Protein AF-A0A1V8U4R3-F1 (afdb_monomer)

pLDDT: mean 75.03, std 18.12, range [27.8, 97.12]

Radius of gyration: 20.86 Å; Cα contacts (8 Å, |Δi|>4): 334; chains: 1; bounding box: 54×45×62 Å

Secondary structure (DSSP, 8-state):
-HHHHHHHHHHHHHHHHHHHH-TT--HHHHHHHHHHHHHHHTBTTT--STTHHHHHHHHHHHHHHHHHTTT----SHHHHHHHHHHHHHHHHHT---SS-GGGT--TT--SSSHHHHHHHHTTHHHHHHHHHHHHH-TT--HHHHHHHHHHHHHHHHHHHT-----------------TTSGGG----GGG---SS-HHHHHHHHHHHHHHHHHHHHHHHHHHHHHHTS---THHHHHHHHHHHHHHHHHHHHHHHHHH-SSHHHHHHHHHHHHHHHHHHHHHHT-HHHHHHHHHHHHHHHHHTTTB-TTHHHHTTTHHHHTTS---

Solvent-accessible surface area (backbone atoms only — not comparable to full-atom values): 18350 Å² total; per-residue (Å²): 109,58,71,57,42,45,51,50,28,53,50,19,50,52,50,40,51,57,44,72,70,38,93,82,56,54,75,75,76,41,46,62,28,52,50,47,36,61,60,25,43,30,27,34,77,59,40,75,55,92,56,49,64,63,52,46,55,52,48,52,50,49,54,52,54,56,38,46,77,70,74,43,80,77,67,67,67,63,43,51,50,55,48,44,35,43,48,37,48,14,52,75,68,34,33,62,60,89,69,59,67,79,80,64,61,59,97,77,66,55,89,50,32,65,68,33,53,52,52,60,52,63,57,45,16,42,53,49,33,53,46,52,48,50,69,69,42,95,78,56,54,69,69,58,54,53,53,51,49,49,57,52,52,53,50,48,53,56,55,70,70,49,51,75,67,89,78,77,86,70,85,68,72,77,75,78,76,64,95,81,64,74,90,78,63,82,71,78,67,73,49,37,68,62,76,54,68,64,72,57,57,48,46,50,51,45,48,36,50,49,27,47,52,51,27,58,50,44,50,50,50,52,50,54,51,64,71,68,77,60,96,50,75,70,54,60,60,50,50,52,54,31,52,50,26,47,49,55,28,51,56,39,38,61,52,44,44,73,45,31,60,22,75,57,33,24,49,24,66,31,36,46,48,54,52,55,49,46,53,48,22,66,70,76,64,36,63,67,62,35,50,52,49,53,53,53,51,47,55,52,43,66,77,37,69,64,41,28,71,73,47,28,41,48,43,21,55,49,68,58,55,75,66,68,69,71,131

Sequence (327 aa):
MGLEGRRKHLLALSQLRSEIERPSARIADLVAPINDLLLCEAFRIVAEGGNAWTTHVQALHTVVTKFEQRGQHLEGFLFRQVRHSSLMQALVFRHPIALRPSYWCKRTAPSHGPEALVQLAVWLPALLQEADLACSSDTTTQTSAARITLRLTDLETALLAWHPTETTVETTHVVETSHADQDLRPNLDVFGRPVGNAPSFVARLSSSFHQCLLLELRSSLLDLKATQHKPTEPTRCLTALVDESAALARDGIDEMIGMSGSPISRGISVRLQIHMLKRWYSRSRDEAGLRWLVQTEKRLQDELSYINWDALLAISCHALLWLVTKP

Structure (mmCIF, N/CA/C/O backbone):
data_AF-A0A1V8U4R3-F1
#
_entry.id   AF-A0A1V8U4R3-F1
#
loop_
_atom_site.group_PDB
_atom_site.id
_atom_site.type_symbol
_atom_site.label_atom_id
_atom_site.label_alt_id
_atom_site.label_comp_id
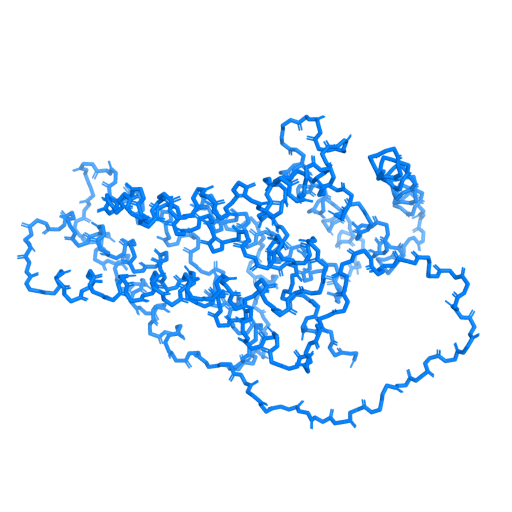_atom_site.label_asym_id
_atom_site.label_entity_id
_atom_site.label_seq_id
_atom_site.pdbx_PDB_ins_code
_atom_site.Cartn_x
_atom_site.Cartn_y
_atom_site.Cartn_z
_atom_site.occupancy
_atom_site.B_iso_or_equiv
_atom_site.auth_seq_id
_atom_site.auth_comp_id
_atom_site.auth_asym_id
_atom_site.auth_atom_id
_atom_site.pdbx_PDB_model_num
ATOM 1 N N . MET A 1 1 ? -3.215 -8.257 -26.113 1.00 54.81 1 MET A N 1
ATOM 2 C CA . MET A 1 1 ? -2.347 -7.733 -25.032 1.00 54.81 1 MET A CA 1
ATOM 3 C C . MET A 1 1 ? -1.550 -8.818 -24.306 1.00 54.81 1 MET A C 1
ATOM 5 O O . MET A 1 1 ? -0.354 -8.627 -24.164 1.00 54.81 1 MET A O 1
ATOM 9 N N . GLY A 1 2 ? -2.127 -9.964 -23.911 1.00 57.62 2 GLY A N 1
ATOM 10 C CA . GLY A 1 2 ? -1.379 -11.006 -23.177 1.00 57.62 2 GLY A CA 1
ATOM 11 C C . GLY A 1 2 ? -0.118 -11.537 -23.886 1.00 57.62 2 GLY A C 1
ATOM 12 O O . GLY A 1 2 ? 0.969 -11.505 -23.320 1.00 57.62 2 GLY A O 1
ATOM 13 N N . LEU A 1 3 ? -0.218 -11.951 -25.154 1.00 67.56 3 LEU A N 1
ATOM 14 C CA . LEU A 1 3 ? 0.950 -12.434 -25.915 1.00 67.56 3 LEU A CA 1
ATOM 15 C C . LEU A 1 3 ? 2.057 -11.376 -26.053 1.00 67.56 3 LEU A C 1
ATOM 17 O O . LEU A 1 3 ? 3.238 -11.710 -26.008 1.00 67.56 3 LEU A O 1
ATOM 21 N N . GLU A 1 4 ? 1.675 -10.102 -26.150 1.00 68.19 4 GLU A N 1
ATOM 22 C CA . GLU A 1 4 ? 2.617 -8.983 -26.200 1.00 68.19 4 GLU A CA 1
ATOM 23 C C . GLU A 1 4 ? 3.311 -8.763 -24.848 1.00 68.19 4 GLU A C 1
ATOM 25 O O . GLU A 1 4 ? 4.521 -8.562 -24.816 1.00 68.19 4 GLU A O 1
ATOM 30 N N . GLY A 1 5 ? 2.583 -8.888 -23.731 1.00 66.50 5 GLY A N 1
ATOM 31 C CA . GLY A 1 5 ? 3.163 -8.857 -22.383 1.00 66.50 5 GLY A CA 1
ATOM 32 C C . GLY A 1 5 ? 4.178 -9.981 -22.164 1.00 66.50 5 GLY A C 1
ATOM 33 O O . GLY A 1 5 ? 5.287 -9.731 -21.705 1.00 66.50 5 GLY A O 1
ATOM 34 N N . ARG A 1 6 ? 3.860 -11.209 -22.597 1.00 68.19 6 ARG A N 1
ATOM 35 C CA . ARG A 1 6 ? 4.799 -12.342 -22.536 1.00 68.19 6 ARG A CA 1
ATOM 36 C C . ARG A 1 6 ? 6.034 -12.124 -23.414 1.00 68.19 6 ARG A C 1
ATOM 38 O O . ARG A 1 6 ? 7.144 -12.443 -22.994 1.00 68.19 6 ARG A O 1
ATOM 45 N N . ARG A 1 7 ? 5.861 -11.576 -24.621 1.00 74.62 7 ARG A N 1
ATOM 46 C CA . ARG A 1 7 ? 6.971 -11.245 -25.527 1.00 74.62 7 ARG A CA 1
ATOM 47 C C . ARG A 1 7 ? 7.904 -10.202 -24.907 1.00 74.62 7 ARG A C 1
ATOM 49 O O . ARG A 1 7 ? 9.113 -10.417 -24.892 1.00 74.62 7 ARG A O 1
ATOM 56 N N . LYS A 1 8 ? 7.344 -9.120 -24.355 1.00 72.81 8 LYS A N 1
ATOM 57 C CA . LYS A 1 8 ? 8.098 -8.071 -23.650 1.00 72.81 8 LYS A CA 1
ATOM 58 C C . LYS A 1 8 ? 8.814 -8.610 -22.414 1.00 72.81 8 LYS A C 1
ATOM 60 O O . LYS A 1 8 ? 9.992 -8.331 -22.241 1.00 72.81 8 LYS A O 1
ATOM 65 N N . HIS A 1 9 ? 8.148 -9.455 -21.629 1.00 75.38 9 HIS A N 1
ATOM 66 C CA . HIS A 1 9 ? 8.748 -10.114 -20.472 1.00 75.38 9 HIS A CA 1
ATOM 67 C C . HIS A 1 9 ? 9.985 -10.932 -20.859 1.00 75.38 9 HIS A C 1
ATOM 69 O O . HIS A 1 9 ? 11.050 -10.745 -20.281 1.00 75.38 9 HIS A O 1
ATOM 75 N N . LEU A 1 10 ? 9.877 -11.800 -21.872 1.00 75.19 10 LEU A N 1
ATOM 76 C CA . LEU A 1 10 ? 11.003 -12.621 -22.336 1.00 75.19 10 LEU A CA 1
ATOM 77 C C . LEU A 1 10 ? 12.156 -11.774 -22.890 1.00 75.19 10 LEU A C 1
ATOM 79 O O . LEU A 1 10 ? 13.318 -12.093 -22.641 1.00 75.19 10 LEU A O 1
ATOM 83 N N . LEU A 1 11 ? 11.841 -10.693 -23.610 1.00 79.06 11 LEU A N 1
ATOM 84 C CA . LEU A 1 11 ? 12.838 -9.749 -24.111 1.00 79.06 11 LEU A CA 1
ATOM 85 C C . LEU A 1 11 ? 13.595 -9.081 -22.955 1.00 79.06 11 LEU A C 1
ATOM 87 O O . LEU A 1 11 ? 14.824 -9.114 -22.938 1.00 79.06 11 LEU A O 1
ATOM 91 N N . ALA A 1 12 ? 12.870 -8.544 -21.974 1.00 78.00 12 ALA A N 1
ATOM 92 C CA . ALA A 1 12 ? 13.445 -7.877 -20.812 1.00 78.00 12 ALA A CA 1
ATOM 93 C C . ALA A 1 12 ? 14.288 -8.842 -19.959 1.00 78.00 12 ALA A C 1
ATOM 95 O O . ALA A 1 12 ? 15.374 -8.487 -19.506 1.00 78.00 12 ALA A O 1
ATOM 96 N N . LEU A 1 13 ? 13.857 -10.101 -19.817 1.00 78.00 13 LEU A N 1
ATOM 97 C CA . LEU A 1 13 ? 14.624 -11.156 -19.141 1.00 78.00 13 LEU A CA 1
ATOM 98 C C . LEU A 1 13 ? 15.923 -11.487 -19.878 1.00 78.00 13 LEU A C 1
ATOM 100 O O . LEU A 1 13 ? 16.976 -11.617 -19.253 1.00 78.00 13 LEU A O 1
ATOM 104 N N . SER A 1 14 ? 15.859 -11.609 -21.207 1.00 79.75 14 SER A N 1
ATOM 105 C CA . SER A 1 14 ? 17.036 -11.851 -22.045 1.00 79.75 14 SER A CA 1
ATOM 106 C C . SER A 1 14 ? 18.033 -10.698 -21.946 1.00 79.75 14 SER A C 1
ATOM 108 O O . SER A 1 14 ? 19.232 -10.936 -21.801 1.00 79.75 14 SER A O 1
ATOM 110 N N . GLN A 1 15 ? 17.543 -9.457 -21.993 1.00 82.56 15 GLN A N 1
ATOM 111 C CA . GLN A 1 15 ? 18.359 -8.257 -21.823 1.00 82.56 15 GLN A CA 1
ATOM 112 C C . GLN A 1 15 ? 19.010 -8.240 -20.440 1.00 82.56 15 GLN A C 1
ATOM 114 O O . GLN A 1 15 ? 20.236 -8.187 -20.357 1.00 82.56 15 GLN A O 1
ATOM 119 N N . LEU A 1 16 ? 18.224 -8.402 -19.368 1.00 81.69 16 LEU A N 1
ATOM 120 C CA . LEU A 1 16 ? 18.728 -8.416 -17.994 1.00 81.69 16 LEU A CA 1
ATOM 121 C C . LEU A 1 16 ? 19.824 -9.467 -17.800 1.00 81.69 16 LEU A C 1
ATOM 123 O O . LEU A 1 16 ? 20.868 -9.180 -17.217 1.00 81.69 16 LEU A O 1
ATOM 127 N N . ARG A 1 17 ? 19.608 -10.684 -18.310 1.00 82.25 17 ARG A N 1
ATOM 128 C CA . ARG A 1 17 ? 20.595 -11.761 -18.226 1.00 82.25 17 ARG A CA 1
ATOM 129 C C . ARG A 1 17 ? 21.886 -11.394 -18.951 1.00 82.25 17 ARG A C 1
ATOM 131 O O . ARG A 1 17 ? 22.960 -11.535 -18.369 1.00 82.25 17 ARG A O 1
ATOM 138 N N . SER A 1 18 ? 21.770 -10.885 -20.177 1.00 84.94 18 SER A N 1
ATOM 139 C CA . SER A 1 18 ? 22.931 -10.481 -20.970 1.00 84.94 18 SER A CA 1
ATOM 140 C C . SER A 1 18 ? 23.740 -9.374 -20.291 1.00 84.94 18 SER A C 1
ATOM 142 O O . SER A 1 18 ? 24.966 -9.426 -20.311 1.00 84.94 18 SER A O 1
ATOM 144 N N . GLU A 1 19 ? 23.077 -8.422 -19.626 1.00 83.38 19 GLU A N 1
ATOM 145 C CA . GLU A 1 19 ? 23.754 -7.345 -18.906 1.00 83.38 19 GLU A CA 1
ATOM 146 C C . GLU A 1 19 ? 24.401 -7.848 -17.610 1.00 83.38 19 GLU A C 1
ATOM 148 O O . GLU A 1 19 ? 25.556 -7.542 -17.350 1.00 83.38 19 GLU A O 1
ATOM 153 N N . ILE A 1 20 ? 23.730 -8.686 -16.811 1.00 81.12 20 ILE A N 1
ATOM 154 C CA . ILE A 1 20 ? 24.292 -9.211 -15.549 1.00 81.12 20 ILE A CA 1
ATOM 155 C C . ILE A 1 20 ? 25.545 -10.076 -15.777 1.00 81.12 20 ILE A C 1
ATOM 157 O O . ILE A 1 20 ? 26.439 -10.116 -14.918 1.00 81.12 20 ILE A O 1
ATOM 161 N N . GLU A 1 21 ? 25.591 -10.804 -16.893 1.00 84.00 21 GLU A N 1
ATOM 162 C CA . GLU A 1 21 ? 26.707 -11.679 -17.266 1.00 84.00 21 GLU A CA 1
ATOM 163 C C . GLU A 1 21 ? 27.921 -10.895 -17.804 1.00 84.00 21 GLU A C 1
ATOM 165 O O . GLU A 1 21 ? 29.036 -11.419 -17.783 1.00 84.00 21 GLU A O 1
ATOM 170 N N . ARG A 1 22 ? 27.762 -9.622 -18.204 1.00 84.50 22 ARG A N 1
ATOM 171 C CA . ARG A 1 22 ? 28.884 -8.792 -18.667 1.00 84.50 22 ARG A CA 1
ATOM 172 C C . ARG A 1 22 ? 29.851 -8.459 -17.517 1.00 84.50 22 ARG A C 1
ATOM 174 O O . ARG A 1 22 ? 29.425 -7.947 -16.478 1.00 84.50 22 ARG A O 1
ATOM 181 N N . PRO A 1 23 ? 31.174 -8.648 -17.699 1.00 78.81 23 PRO A N 1
ATOM 182 C CA . PRO A 1 23 ? 32.176 -8.266 -16.699 1.00 78.81 23 PRO A CA 1
ATOM 183 C C . PRO A 1 23 ? 32.176 -6.766 -16.371 1.00 78.81 23 PRO A C 1
ATOM 185 O O . PRO A 1 23 ? 32.463 -6.380 -15.242 1.00 78.81 23 PRO A O 1
ATOM 188 N N . SER A 1 24 ? 31.827 -5.927 -17.350 1.00 81.81 24 SER A N 1
ATOM 189 C CA . SER A 1 24 ? 31.800 -4.463 -17.253 1.00 81.81 24 SER A CA 1
ATOM 190 C C . SER A 1 24 ? 30.399 -3.880 -17.039 1.00 81.81 24 SER A C 1
ATOM 192 O O . SER A 1 24 ? 30.203 -2.689 -17.276 1.00 81.81 24 SER A O 1
ATOM 194 N N . ALA A 1 25 ? 29.423 -4.705 -16.651 1.00 78.44 25 ALA A N 1
ATOM 195 C CA . ALA A 1 25 ? 28.041 -4.275 -16.467 1.00 78.44 25 ALA A CA 1
ATOM 196 C C . ALA A 1 25 ? 27.938 -3.098 -15.491 1.00 78.44 25 ALA A C 1
ATOM 198 O O . ALA A 1 25 ? 28.517 -3.140 -14.395 1.00 78.44 25 ALA A O 1
ATOM 199 N N . ARG A 1 26 ? 27.173 -2.070 -15.867 1.00 75.81 26 ARG A N 1
ATOM 200 C CA . ARG A 1 26 ? 26.830 -0.956 -14.980 1.00 75.81 26 ARG A CA 1
ATOM 201 C C . ARG A 1 26 ? 25.387 -1.112 -14.520 1.00 75.81 26 ARG A C 1
ATOM 203 O O . ARG A 1 26 ? 24.528 -1.544 -15.279 1.00 75.81 26 ARG A O 1
ATOM 210 N N . ILE A 1 27 ? 25.098 -0.695 -13.288 1.00 70.50 27 ILE A N 1
ATOM 211 C CA . ILE A 1 27 ? 23.725 -0.680 -12.744 1.00 70.50 27 ILE A CA 1
ATOM 212 C C . ILE A 1 27 ? 22.754 0.086 -13.654 1.00 70.50 27 ILE A C 1
ATOM 214 O O . ILE A 1 27 ? 21.603 -0.321 -13.794 1.00 70.50 27 ILE A O 1
ATOM 218 N N . ALA A 1 28 ? 23.215 1.175 -14.281 1.00 72.88 28 ALA A N 1
ATOM 219 C CA . ALA A 1 28 ? 22.405 1.997 -15.179 1.00 72.88 28 ALA A CA 1
ATOM 220 C C . ALA A 1 28 ? 21.803 1.189 -16.344 1.00 72.88 28 ALA A C 1
ATOM 222 O O . ALA A 1 28 ? 20.647 1.407 -16.702 1.00 72.88 28 ALA A O 1
ATOM 223 N N . ASP A 1 29 ? 22.541 0.203 -16.859 1.00 76.12 29 ASP A N 1
ATOM 224 C CA . ASP A 1 29 ? 22.125 -0.625 -17.998 1.00 76.12 29 ASP A CA 1
ATOM 225 C C . ASP A 1 29 ? 21.014 -1.621 -17.612 1.00 76.12 29 ASP A C 1
ATOM 227 O O . ASP A 1 29 ? 20.291 -2.137 -18.461 1.00 76.12 29 ASP A O 1
ATOM 231 N N . LEU A 1 30 ? 20.826 -1.867 -16.310 1.00 74.88 30 LEU A N 1
ATOM 232 C CA . LEU A 1 30 ? 19.808 -2.779 -15.784 1.00 74.88 30 LEU A CA 1
ATOM 233 C C . LEU A 1 30 ? 18.472 -2.088 -15.514 1.00 74.88 30 LEU A C 1
ATOM 235 O O . LEU A 1 30 ? 17.470 -2.770 -15.304 1.00 74.88 30 LEU A O 1
ATOM 239 N N . VAL A 1 31 ? 18.445 -0.751 -15.483 1.00 71.81 31 VAL A N 1
ATOM 240 C CA . VAL A 1 31 ? 17.269 0.025 -15.062 1.00 71.81 31 VAL A CA 1
ATOM 241 C C . VAL A 1 31 ? 16.069 -0.275 -15.950 1.00 71.81 31 VAL A C 1
ATOM 243 O O . VAL A 1 31 ? 15.002 -0.621 -15.445 1.00 71.81 31 VAL A O 1
ATOM 246 N N . ALA A 1 32 ? 16.258 -0.176 -17.265 1.00 71.56 32 ALA A N 1
ATOM 247 C CA . ALA A 1 32 ? 15.210 -0.424 -18.244 1.00 71.56 32 ALA A CA 1
ATOM 248 C C . ALA A 1 32 ? 14.679 -1.871 -18.196 1.00 71.56 32 ALA A C 1
ATOM 250 O O . ALA A 1 32 ? 13.479 -2.032 -17.972 1.00 71.56 32 ALA A O 1
ATOM 251 N N . PRO A 1 33 ? 15.512 -2.928 -18.302 1.00 72.44 33 PRO A N 1
ATOM 252 C CA . PRO A 1 33 ? 14.997 -4.296 -18.309 1.00 72.44 33 PRO A CA 1
ATOM 253 C C . PRO A 1 33 ? 14.377 -4.714 -16.969 1.00 72.44 33 PRO A C 1
ATOM 255 O O . PRO A 1 33 ? 13.402 -5.460 -16.960 1.00 72.44 33 PRO A O 1
ATOM 258 N N . ILE A 1 34 ? 14.872 -4.216 -15.829 1.00 73.31 34 ILE A N 1
ATOM 259 C CA . ILE A 1 34 ? 14.222 -4.451 -14.530 1.00 73.31 34 ILE A CA 1
ATOM 260 C C . ILE A 1 34 ? 12.840 -3.795 -14.484 1.00 73.31 34 ILE A C 1
ATOM 262 O O . ILE A 1 34 ? 11.876 -4.425 -14.050 1.00 73.31 34 ILE A O 1
ATOM 266 N N . ASN A 1 35 ? 12.733 -2.546 -14.939 1.00 71.69 35 ASN A N 1
ATOM 267 C CA . ASN A 1 35 ? 11.459 -1.844 -14.975 1.00 71.69 35 ASN A CA 1
ATOM 268 C C . ASN A 1 35 ? 10.462 -2.549 -15.904 1.00 71.69 35 ASN A C 1
ATOM 270 O O . ASN A 1 35 ? 9.308 -2.746 -15.535 1.00 71.69 35 ASN A O 1
ATOM 274 N N . ASP A 1 36 ? 10.909 -3.001 -17.072 1.00 71.88 36 ASP A N 1
ATOM 275 C CA . ASP A 1 36 ? 10.058 -3.740 -18.000 1.00 71.88 36 ASP A CA 1
ATOM 276 C C . ASP A 1 36 ? 9.579 -5.066 -17.403 1.00 71.88 36 ASP A C 1
ATOM 278 O O . ASP A 1 36 ? 8.402 -5.399 -17.539 1.00 71.88 36 ASP A O 1
ATOM 282 N N . LEU A 1 37 ? 10.439 -5.794 -16.682 1.00 73.44 37 LEU A N 1
ATOM 283 C CA . LEU A 1 37 ? 10.040 -7.007 -15.964 1.00 73.44 37 LEU A CA 1
ATOM 284 C C . LEU A 1 37 ? 9.005 -6.706 -14.873 1.00 73.44 37 LEU A C 1
ATOM 286 O O . LEU A 1 37 ? 7.978 -7.376 -14.828 1.00 73.44 37 LEU A O 1
ATOM 290 N N . LEU A 1 38 ? 9.225 -5.672 -14.053 1.00 70.50 38 LEU A N 1
ATOM 291 C CA . LEU A 1 38 ? 8.284 -5.227 -13.016 1.00 70.50 38 LEU A CA 1
ATOM 292 C C . LEU A 1 38 ? 6.895 -4.924 -13.583 1.00 70.50 38 LEU A C 1
ATOM 294 O O . LEU A 1 38 ? 5.877 -5.333 -13.029 1.00 70.50 38 LEU A O 1
ATOM 298 N N . LEU A 1 39 ? 6.847 -4.206 -14.703 1.00 71.69 39 LEU A N 1
ATOM 299 C CA . LEU A 1 39 ? 5.591 -3.852 -15.358 1.00 71.69 39 LEU A CA 1
ATOM 300 C C . LEU A 1 39 ? 4.964 -5.071 -16.049 1.00 71.69 39 LEU A C 1
ATOM 302 O O . LEU A 1 39 ? 3.740 -5.160 -16.143 1.00 71.69 39 LEU A O 1
ATOM 306 N N . CYS A 1 40 ? 5.781 -6.030 -16.494 1.00 72.81 40 CYS A N 1
ATOM 307 C CA . CYS A 1 40 ? 5.311 -7.284 -17.071 1.00 72.81 40 CYS A CA 1
ATOM 308 C C . CYS A 1 40 ? 4.655 -8.215 -16.038 1.00 72.81 40 CYS A C 1
ATOM 310 O O . CYS A 1 40 ? 3.683 -8.883 -16.388 1.00 72.81 40 CYS A O 1
ATOM 312 N N . GLU A 1 41 ? 5.115 -8.224 -14.782 1.00 70.44 41 GLU A N 1
ATOM 313 C CA . GLU A 1 41 ? 4.505 -8.995 -13.678 1.00 70.44 41 GLU A CA 1
ATOM 314 C C . GLU A 1 41 ? 3.048 -8.596 -13.408 1.00 70.44 41 GLU A C 1
ATOM 316 O O . GLU A 1 41 ? 2.245 -9.397 -12.926 1.00 70.44 41 GLU A O 1
ATOM 321 N N . ALA A 1 42 ? 2.665 -7.365 -13.765 1.00 70.56 42 ALA A N 1
ATOM 322 C CA . ALA A 1 42 ? 1.276 -6.942 -13.688 1.00 70.56 42 ALA A CA 1
ATOM 323 C C . ALA A 1 42 ? 0.383 -7.714 -14.672 1.00 70.56 42 ALA A C 1
ATOM 325 O O . ALA A 1 42 ? -0.818 -7.776 -14.458 1.00 70.56 42 ALA A O 1
ATOM 326 N N . PHE A 1 43 ? 0.901 -8.326 -15.741 1.00 72.50 43 PHE A N 1
ATOM 327 C CA . PHE A 1 43 ? 0.071 -9.065 -16.693 1.00 72.50 43 PHE A CA 1
ATOM 328 C C . PHE A 1 43 ? -0.181 -10.498 -16.228 1.00 72.50 43 PHE A C 1
ATOM 330 O O . PHE A 1 43 ? 0.739 -11.257 -15.929 1.00 72.50 43 PHE A O 1
ATOM 337 N N . ARG A 1 44 ? -1.450 -10.919 -16.269 1.00 67.56 44 ARG A N 1
ATOM 338 C CA . ARG A 1 44 ? -1.883 -12.240 -15.785 1.00 67.56 44 ARG A CA 1
ATOM 339 C C . ARG A 1 44 ? -1.130 -13.402 -16.437 1.00 67.56 44 ARG A C 1
ATOM 341 O O . ARG A 1 44 ? -0.748 -14.339 -15.758 1.00 67.56 44 ARG A O 1
ATOM 348 N N . ILE A 1 45 ? -0.859 -13.293 -17.735 1.00 64.19 45 ILE A N 1
ATOM 349 C CA . ILE A 1 45 ? -0.140 -14.301 -18.534 1.00 64.19 45 ILE A CA 1
ATOM 350 C C . ILE A 1 45 ? 1.336 -14.488 -18.134 1.00 64.19 45 ILE A C 1
ATOM 352 O O . ILE A 1 45 ? 1.964 -15.457 -18.550 1.00 64.19 45 ILE A O 1
ATOM 356 N N . VAL A 1 46 ? 1.904 -13.533 -17.394 1.00 59.53 46 VAL A N 1
ATOM 357 C CA . VAL A 1 46 ? 3.272 -13.592 -16.860 1.00 59.53 46 VAL A CA 1
ATOM 358 C C . VAL A 1 46 ? 3.244 -14.129 -15.430 1.00 59.53 46 VAL A C 1
ATOM 360 O O . VAL A 1 46 ? 4.072 -14.959 -15.076 1.00 59.53 46 VAL A O 1
ATOM 363 N N . ALA A 1 47 ? 2.241 -13.733 -14.645 1.00 59.66 47 ALA A N 1
ATOM 364 C CA . ALA A 1 47 ? 2.115 -14.103 -13.239 1.00 59.66 47 ALA A CA 1
ATOM 365 C C . ALA A 1 47 ? 1.463 -15.481 -12.972 1.00 59.66 47 ALA A C 1
ATOM 367 O O . ALA A 1 47 ? 1.193 -15.814 -11.815 1.00 59.66 47 ALA A O 1
ATOM 368 N N . GLU A 1 48 ? 1.170 -16.283 -14.003 1.00 57.47 48 GLU A N 1
ATOM 369 C CA . GLU A 1 48 ? 0.634 -17.643 -13.846 1.00 57.47 48 GLU A CA 1
ATOM 370 C C . GLU A 1 48 ? 1.684 -18.567 -13.197 1.00 57.47 48 GLU A C 1
ATOM 372 O O . GLU A 1 48 ? 2.564 -19.124 -13.848 1.00 57.47 48 GLU A O 1
ATOM 377 N N . GLY A 1 49 ? 1.583 -18.694 -11.872 1.00 52.75 49 GLY A N 1
ATOM 378 C CA . GLY A 1 49 ? 2.508 -19.418 -11.002 1.00 52.75 49 GLY A CA 1
ATOM 379 C C . GLY A 1 49 ? 2.603 -18.685 -9.668 1.00 52.75 49 GLY A C 1
ATOM 380 O O . GLY A 1 49 ? 3.422 -17.782 -9.504 1.00 52.75 49 GLY A O 1
ATOM 381 N N . GLY A 1 50 ? 1.702 -19.009 -8.735 1.00 53.50 50 GLY A N 1
ATOM 382 C CA . GLY A 1 50 ? 1.585 -18.317 -7.449 1.00 53.50 50 GLY A CA 1
ATOM 383 C C . GLY A 1 50 ? 2.942 -18.156 -6.754 1.00 53.50 50 GLY A C 1
ATOM 384 O O . GLY A 1 50 ? 3.661 -19.138 -6.595 1.00 53.50 50 GLY A O 1
ATOM 385 N N . ASN A 1 51 ? 3.243 -16.912 -6.358 1.00 56.59 51 ASN A N 1
ATOM 386 C CA . ASN A 1 51 ? 4.488 -16.370 -5.772 1.00 56.59 51 ASN A CA 1
ATOM 387 C C . ASN A 1 51 ? 5.351 -15.488 -6.686 1.00 56.59 51 ASN A C 1
ATOM 389 O O . ASN A 1 51 ? 6.365 -14.983 -6.205 1.00 56.59 51 ASN A O 1
ATOM 393 N N . ALA A 1 52 ? 4.927 -15.207 -7.923 1.00 64.12 52 ALA A N 1
ATOM 394 C CA . ALA A 1 52 ? 5.669 -14.352 -8.858 1.00 64.12 52 ALA A CA 1
ATOM 395 C C . ALA A 1 52 ? 6.189 -13.043 -8.222 1.00 64.12 52 ALA A C 1
ATOM 397 O O . ALA A 1 52 ? 7.375 -12.746 -8.308 1.00 64.12 52 ALA A O 1
ATOM 398 N N . TRP A 1 53 ? 5.360 -12.336 -7.441 1.00 61.75 53 TRP A N 1
ATOM 399 C CA . TRP A 1 53 ? 5.782 -11.116 -6.739 1.00 61.75 53 TRP A CA 1
ATOM 400 C C . TRP A 1 53 ? 6.879 -11.335 -5.685 1.00 61.75 53 TRP A C 1
ATOM 402 O O . TRP A 1 53 ? 7.875 -10.615 -5.664 1.00 61.75 53 TRP A O 1
ATOM 412 N N . THR A 1 54 ? 6.719 -12.318 -4.797 1.00 65.94 54 THR A N 1
ATOM 413 C CA . THR A 1 54 ? 7.720 -12.608 -3.758 1.00 65.94 54 THR A CA 1
ATOM 414 C C . THR A 1 54 ? 9.041 -13.024 -4.398 1.00 65.94 54 THR A C 1
ATOM 416 O O . THR A 1 54 ? 10.100 -12.545 -3.993 1.00 65.94 54 THR A O 1
ATOM 419 N N . THR A 1 55 ? 8.975 -13.853 -5.441 1.00 67.81 55 THR A N 1
ATOM 420 C CA . THR A 1 55 ? 10.128 -14.230 -6.261 1.00 67.81 55 THR A CA 1
ATOM 421 C C . THR A 1 55 ? 10.758 -13.009 -6.928 1.00 67.81 55 THR A C 1
ATOM 423 O O . THR A 1 55 ? 11.980 -12.894 -6.950 1.00 67.81 55 THR A O 1
ATOM 426 N N . HIS A 1 56 ? 9.951 -12.061 -7.401 1.00 67.12 56 HIS A N 1
ATOM 427 C CA . HIS A 1 56 ? 10.422 -10.830 -8.021 1.00 67.12 56 HIS A CA 1
ATOM 428 C C . HIS A 1 56 ? 11.162 -9.923 -7.025 1.00 67.12 56 HIS A C 1
ATOM 430 O O . HIS A 1 56 ? 12.283 -9.498 -7.298 1.00 67.12 56 HIS A O 1
ATOM 436 N N . VAL A 1 57 ? 10.605 -9.677 -5.833 1.00 66.25 57 VAL A N 1
ATOM 437 C CA . VAL A 1 57 ? 11.287 -8.901 -4.777 1.00 66.25 57 VAL A CA 1
ATOM 438 C C . VAL A 1 57 ? 12.597 -9.575 -4.363 1.00 66.25 57 VAL A C 1
ATOM 440 O O . VAL A 1 57 ? 13.621 -8.905 -4.223 1.00 66.25 57 VAL A O 1
ATOM 443 N N . GLN A 1 58 ? 12.603 -10.904 -4.228 1.00 70.38 58 GLN A N 1
ATOM 444 C CA . GLN A 1 58 ? 13.816 -11.673 -3.938 1.00 70.38 58 GLN A CA 1
ATOM 445 C C . GLN A 1 58 ? 14.849 -11.583 -5.070 1.00 70.38 58 GLN A C 1
ATOM 447 O O . GLN A 1 58 ? 16.046 -11.447 -4.804 1.00 70.38 58 GLN A O 1
ATOM 452 N N . ALA A 1 59 ? 14.412 -11.621 -6.331 1.00 69.31 59 ALA A N 1
ATOM 453 C CA . ALA A 1 59 ? 15.281 -11.470 -7.492 1.00 69.31 59 ALA A CA 1
ATOM 454 C C . ALA A 1 59 ? 15.906 -10.071 -7.534 1.00 69.31 59 ALA A C 1
ATOM 456 O O . ALA A 1 59 ? 17.124 -9.952 -7.675 1.00 69.31 59 ALA A O 1
ATOM 457 N N . LEU A 1 60 ? 15.114 -9.019 -7.309 1.00 70.81 60 LEU A N 1
ATOM 458 C CA . LEU A 1 60 ? 15.618 -7.652 -7.197 1.00 70.81 60 LEU A CA 1
ATOM 459 C C . LEU A 1 60 ? 16.619 -7.511 -6.051 1.00 70.81 60 LEU A C 1
ATOM 461 O O . LEU A 1 60 ? 17.695 -6.952 -6.246 1.00 70.81 60 LEU A O 1
ATOM 465 N N . HIS A 1 61 ? 16.315 -8.074 -4.881 1.00 71.00 61 HIS A N 1
ATOM 466 C CA . HIS A 1 61 ? 17.235 -8.094 -3.746 1.00 71.00 61 HIS A CA 1
ATOM 467 C C . HIS A 1 61 ? 18.552 -8.814 -4.082 1.00 71.00 61 HIS A C 1
ATOM 469 O O . HIS A 1 61 ? 19.634 -8.371 -3.693 1.00 71.00 61 HIS A O 1
ATOM 475 N N . THR A 1 62 ? 18.480 -9.911 -4.836 1.00 75.31 62 THR A N 1
ATOM 476 C CA . THR A 1 62 ? 19.654 -10.667 -5.294 1.00 75.31 62 THR A CA 1
ATOM 477 C C . THR A 1 62 ? 20.505 -9.841 -6.255 1.00 75.31 62 THR A C 1
ATOM 479 O O . THR A 1 62 ? 21.725 -9.785 -6.093 1.00 75.31 62 THR A O 1
ATOM 482 N N . VAL A 1 63 ? 19.878 -9.155 -7.219 1.00 72.69 63 VAL A N 1
ATOM 483 C CA . VAL A 1 63 ? 20.568 -8.222 -8.123 1.00 72.69 63 VAL A CA 1
ATOM 484 C C . VAL A 1 63 ? 21.251 -7.126 -7.307 1.00 72.69 63 VAL A C 1
ATOM 486 O O . VAL A 1 63 ? 22.453 -6.925 -7.458 1.00 72.69 63 VAL A O 1
ATOM 489 N N . VAL A 1 64 ? 20.531 -6.494 -6.377 1.00 71.44 64 VAL A N 1
ATOM 490 C CA . VAL A 1 64 ? 21.065 -5.442 -5.496 1.00 71.44 64 VAL A CA 1
ATOM 491 C C . VAL A 1 64 ? 22.305 -5.917 -4.745 1.00 71.44 64 VAL A C 1
ATOM 493 O O . VAL A 1 64 ? 23.374 -5.321 -4.865 1.00 71.44 64 VAL A O 1
ATOM 496 N N . THR A 1 65 ? 22.186 -7.046 -4.050 1.00 73.50 65 THR A N 1
ATOM 497 C CA . THR A 1 65 ? 23.274 -7.624 -3.253 1.00 73.50 65 THR A CA 1
ATOM 498 C C . THR A 1 65 ? 24.504 -7.923 -4.118 1.00 73.50 65 THR A C 1
ATOM 500 O O . THR A 1 65 ? 25.635 -7.650 -3.716 1.00 73.50 65 THR A O 1
ATOM 503 N N . LYS A 1 66 ? 24.303 -8.453 -5.333 1.00 75.81 66 LYS A N 1
ATOM 504 C CA . LYS A 1 66 ? 25.390 -8.792 -6.263 1.00 75.81 66 LYS A CA 1
ATOM 505 C C . LYS A 1 66 ? 26.149 -7.558 -6.758 1.00 75.81 66 LYS A C 1
ATOM 507 O O . LYS A 1 66 ? 27.365 -7.626 -6.924 1.00 75.81 66 LYS A O 1
ATOM 512 N N . PHE A 1 67 ? 25.462 -6.446 -7.011 1.00 72.31 67 PHE A N 1
ATOM 513 C CA . PHE A 1 67 ? 26.109 -5.206 -7.452 1.00 72.31 67 PHE A CA 1
ATOM 514 C C . PHE A 1 67 ? 26.834 -4.487 -6.311 1.00 72.31 67 PHE A C 1
ATOM 516 O O . PHE A 1 67 ? 27.951 -4.008 -6.510 1.00 72.31 67 PHE A O 1
ATOM 523 N N . GLU A 1 68 ? 26.290 -4.530 -5.096 1.00 73.50 68 GLU A N 1
ATOM 524 C CA . GLU A 1 68 ? 26.976 -4.007 -3.911 1.00 73.50 68 GLU A CA 1
ATOM 525 C C . GLU A 1 68 ? 28.275 -4.755 -3.605 1.00 73.50 68 GLU A C 1
ATOM 527 O O . GLU A 1 68 ? 29.291 -4.131 -3.306 1.00 73.50 68 GLU A O 1
ATOM 532 N N . GLN A 1 69 ? 28.288 -6.084 -3.756 1.00 78.69 69 GLN A N 1
ATOM 533 C CA . GLN A 1 69 ? 29.509 -6.893 -3.633 1.00 78.69 69 GLN A CA 1
ATOM 534 C C . GLN A 1 69 ? 30.600 -6.490 -4.638 1.00 78.69 69 GLN A C 1
ATOM 536 O O . GLN A 1 69 ? 31.779 -6.736 -4.396 1.00 78.69 69 GLN A O 1
ATOM 541 N N . ARG A 1 70 ? 30.225 -5.857 -5.757 1.00 75.06 70 ARG A N 1
ATOM 542 C CA . ARG A 1 70 ? 31.146 -5.323 -6.774 1.00 75.06 70 ARG A CA 1
ATOM 543 C C . ARG A 1 70 ? 31.556 -3.869 -6.508 1.00 75.06 70 ARG A C 1
ATOM 545 O O . ARG A 1 70 ? 32.183 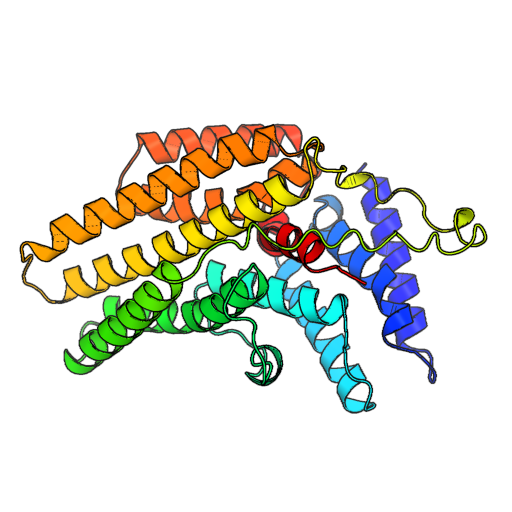-3.257 -7.368 1.00 75.06 70 ARG A O 1
ATOM 552 N N . GLY A 1 71 ? 31.180 -3.298 -5.361 1.00 73.00 71 GLY A N 1
ATOM 553 C CA . GLY A 1 71 ? 31.433 -1.894 -5.027 1.00 73.00 71 GLY A CA 1
ATOM 554 C C . GLY A 1 71 ? 30.607 -0.904 -5.853 1.00 73.00 71 GLY A C 1
ATOM 555 O O . GLY A 1 71 ? 30.912 0.285 -5.854 1.00 73.00 71 GLY A O 1
ATOM 556 N N . GLN A 1 72 ? 29.577 -1.372 -6.568 1.00 69.69 72 GLN A N 1
ATOM 557 C CA . GLN A 1 72 ? 28.659 -0.499 -7.287 1.00 69.69 72 GLN A CA 1
ATOM 558 C C . GLN A 1 72 ? 27.449 -0.212 -6.393 1.00 69.69 72 GLN A C 1
ATOM 560 O O . GLN A 1 72 ? 26.691 -1.117 -6.040 1.00 69.69 72 GLN A O 1
ATOM 565 N N . HIS A 1 73 ? 27.267 1.051 -6.014 1.00 65.56 73 HIS A N 1
ATOM 566 C CA . HIS A 1 73 ? 26.107 1.472 -5.239 1.00 65.56 73 HIS A CA 1
ATOM 567 C C . HIS A 1 73 ? 24.902 1.688 -6.154 1.00 65.56 73 HIS A C 1
ATOM 569 O O . HIS A 1 73 ? 24.992 2.336 -7.196 1.00 65.56 73 HIS A O 1
ATOM 575 N N . LEU A 1 74 ? 23.758 1.141 -5.746 1.00 63.25 74 LEU A N 1
ATOM 576 C CA . LEU A 1 74 ? 22.478 1.426 -6.377 1.00 63.25 74 LEU A CA 1
ATOM 577 C C . LEU A 1 74 ? 22.025 2.822 -5.971 1.00 63.25 74 LEU A C 1
ATOM 579 O O . LEU A 1 74 ? 21.493 3.032 -4.885 1.00 63.25 74 LEU A O 1
ATOM 583 N N . GLU A 1 75 ? 22.219 3.772 -6.874 1.00 59.44 75 GLU A N 1
ATOM 584 C CA . GLU A 1 75 ? 21.652 5.106 -6.761 1.00 59.44 75 GLU A CA 1
ATOM 585 C C . GLU A 1 75 ? 20.495 5.283 -7.752 1.00 59.44 75 GLU A C 1
ATOM 587 O O . GLU A 1 75 ? 20.373 4.585 -8.761 1.00 59.44 75 GLU A O 1
ATOM 592 N N . GLY A 1 76 ? 19.594 6.214 -7.445 1.00 64.94 76 GLY A N 1
ATOM 593 C CA . GLY A 1 76 ? 18.513 6.586 -8.352 1.00 64.94 76 GLY A CA 1
ATOM 594 C C . GLY A 1 76 ? 17.296 5.655 -8.324 1.00 64.94 76 GLY A C 1
ATOM 595 O O . GLY A 1 76 ? 16.778 5.295 -7.267 1.00 64.94 76 GLY A O 1
ATOM 596 N N . PHE A 1 77 ? 16.746 5.370 -9.503 1.00 64.88 77 PHE A N 1
ATOM 597 C CA . PHE A 1 77 ? 15.383 4.856 -9.670 1.00 64.88 77 PHE A CA 1
ATOM 598 C C . PHE A 1 77 ? 15.180 3.423 -9.153 1.00 64.88 77 PHE A C 1
ATOM 600 O O . PHE A 1 77 ? 14.255 3.193 -8.375 1.00 64.88 77 PHE A O 1
ATOM 607 N N . LEU A 1 78 ? 16.075 2.491 -9.500 1.00 66.75 78 LEU A N 1
ATOM 608 C CA . LEU A 1 78 ? 15.990 1.085 -9.077 1.00 66.75 78 LEU A CA 1
ATOM 609 C C . LEU A 1 78 ? 16.022 0.924 -7.558 1.00 66.75 78 LEU A C 1
ATOM 611 O O . LEU A 1 78 ? 15.246 0.167 -6.983 1.00 66.75 78 LEU A O 1
ATOM 615 N N . PHE A 1 79 ? 16.889 1.682 -6.890 1.00 72.31 79 PHE A N 1
ATOM 616 C CA . PHE A 1 79 ? 16.972 1.684 -5.435 1.00 72.31 79 PHE A CA 1
ATOM 617 C C . PHE A 1 79 ? 15.643 2.096 -4.792 1.00 72.31 79 PHE A C 1
ATOM 619 O O . PHE A 1 79 ? 15.158 1.445 -3.864 1.00 72.31 79 PHE A O 1
ATOM 626 N N . ARG A 1 80 ? 15.013 3.156 -5.315 1.00 74.31 80 ARG A N 1
ATOM 627 C CA . ARG A 1 80 ? 13.697 3.606 -4.843 1.00 74.31 80 ARG A CA 1
ATOM 628 C C . ARG A 1 80 ? 12.609 2.564 -5.126 1.00 74.31 80 ARG A C 1
ATOM 630 O O . ARG A 1 80 ? 11.795 2.307 -4.243 1.00 74.31 80 ARG A O 1
ATOM 637 N N . GLN A 1 81 ? 12.633 1.913 -6.293 1.00 72.94 81 GLN A N 1
ATOM 638 C CA . GLN A 1 81 ? 11.716 0.814 -6.627 1.00 72.94 81 GLN A CA 1
ATOM 639 C C . GLN A 1 81 ? 11.798 -0.338 -5.630 1.00 72.94 81 GLN A C 1
ATOM 641 O O . GLN A 1 81 ? 10.770 -0.758 -5.094 1.00 72.94 81 GLN A O 1
ATOM 646 N N . VAL A 1 82 ? 13.010 -0.817 -5.344 1.00 74.56 82 VAL A N 1
ATOM 647 C CA . VAL A 1 82 ? 13.242 -1.918 -4.399 1.00 74.56 82 VAL A CA 1
ATOM 648 C C . VAL A 1 82 ? 12.767 -1.543 -3.000 1.00 74.56 82 VAL A C 1
ATOM 650 O O . VAL A 1 82 ? 12.073 -2.336 -2.361 1.00 74.56 82 VAL A O 1
ATOM 653 N N . ARG A 1 83 ? 13.058 -0.316 -2.550 1.00 80.19 83 ARG A N 1
ATOM 654 C CA . ARG A 1 83 ? 12.543 0.216 -1.284 1.00 80.19 83 ARG A CA 1
ATOM 655 C C . ARG A 1 83 ? 11.020 0.196 -1.258 1.00 80.19 83 ARG A C 1
ATOM 657 O O . ARG A 1 83 ? 10.444 -0.512 -0.444 1.00 80.19 83 ARG A O 1
ATOM 664 N N . HIS A 1 84 ? 10.349 0.904 -2.160 1.00 79.62 84 HIS A N 1
ATOM 665 C CA . HIS A 1 84 ? 8.889 1.038 -2.103 1.00 79.62 84 HIS A CA 1
ATOM 666 C C . HIS A 1 84 ? 8.180 -0.315 -2.212 1.00 79.62 84 HIS A C 1
ATOM 668 O O . HIS A 1 84 ? 7.250 -0.577 -1.458 1.00 79.62 84 HIS A O 1
ATOM 674 N N . SER A 1 85 ? 8.669 -1.199 -3.082 1.00 77.06 85 SER A N 1
ATOM 675 C CA . SER A 1 85 ? 8.154 -2.564 -3.231 1.00 77.06 85 SER A CA 1
ATOM 676 C C . SER A 1 85 ? 8.292 -3.374 -1.938 1.00 77.06 85 SER A C 1
ATOM 678 O O . SER A 1 85 ? 7.345 -4.034 -1.511 1.00 77.06 85 SER A O 1
ATOM 680 N N . SER A 1 86 ? 9.448 -3.275 -1.273 1.00 81.12 86 SER A N 1
ATOM 681 C CA . SER A 1 86 ? 9.704 -3.958 0.001 1.00 81.12 86 SER A CA 1
ATOM 682 C C . SER A 1 86 ? 8.849 -3.399 1.137 1.00 81.12 86 SER A C 1
ATOM 684 O O . SER A 1 86 ? 8.313 -4.168 1.930 1.00 81.12 86 SER A O 1
ATOM 686 N N . LEU A 1 87 ? 8.679 -2.073 1.203 1.00 86.12 87 LEU A N 1
ATOM 687 C CA . LEU A 1 87 ? 7.772 -1.429 2.158 1.00 86.12 87 LEU A CA 1
ATOM 688 C C . LEU A 1 87 ? 6.331 -1.894 1.934 1.00 86.12 87 LEU A C 1
ATOM 690 O O . LEU A 1 87 ? 5.636 -2.206 2.894 1.00 86.12 87 LEU A O 1
ATOM 694 N N . MET A 1 88 ? 5.890 -1.981 0.679 1.00 84.75 88 MET A N 1
ATOM 695 C CA . MET A 1 88 ? 4.537 -2.427 0.371 1.00 84.75 88 MET A CA 1
ATOM 696 C C . MET A 1 88 ? 4.281 -3.862 0.780 1.00 84.75 88 MET A C 1
ATOM 698 O O . MET A 1 88 ? 3.274 -4.142 1.426 1.00 84.75 88 MET A O 1
ATOM 702 N N . GLN A 1 89 ? 5.207 -4.756 0.449 1.00 82.81 89 GLN A N 1
ATOM 703 C CA . GLN A 1 89 ? 5.134 -6.137 0.896 1.00 82.81 89 GLN A CA 1
ATOM 704 C C . GLN A 1 89 ? 5.067 -6.205 2.429 1.00 82.81 89 GLN A C 1
ATOM 706 O O . GLN A 1 89 ? 4.185 -6.857 2.982 1.00 82.81 89 GLN A O 1
ATOM 711 N N . ALA A 1 90 ? 5.947 -5.475 3.112 1.00 87.38 90 ALA A N 1
ATOM 712 C CA . ALA A 1 90 ? 5.990 -5.419 4.566 1.00 87.38 90 ALA A CA 1
ATOM 713 C C . ALA A 1 90 ? 4.677 -4.904 5.183 1.00 87.38 90 ALA A C 1
ATOM 715 O O . ALA A 1 90 ? 4.177 -5.511 6.125 1.00 87.38 90 ALA A O 1
ATOM 716 N N . LEU A 1 91 ? 4.082 -3.837 4.639 1.00 89.56 91 LEU A N 1
ATOM 717 C CA . LEU A 1 91 ? 2.806 -3.284 5.112 1.00 89.56 91 LEU A CA 1
ATOM 718 C C . LEU A 1 91 ? 1.641 -4.258 4.906 1.00 89.56 91 LEU A C 1
ATOM 720 O O . LEU A 1 91 ? 0.861 -4.492 5.825 1.00 89.56 91 LEU A O 1
ATOM 724 N N . VAL A 1 92 ? 1.539 -4.848 3.714 1.00 87.00 92 VAL A N 1
ATOM 725 C CA . VAL A 1 92 ? 0.464 -5.786 3.355 1.00 87.00 92 VAL A CA 1
ATOM 726 C C . VAL A 1 92 ? 0.497 -7.024 4.243 1.00 87.00 92 VAL A C 1
ATOM 728 O O . VAL A 1 92 ? -0.528 -7.415 4.797 1.00 87.00 92 VAL A O 1
ATOM 731 N N . PHE A 1 93 ? 1.678 -7.619 4.410 1.00 87.62 93 PHE A N 1
ATOM 732 C CA . PHE A 1 93 ? 1.841 -8.829 5.214 1.00 87.62 93 PHE A CA 1
ATOM 733 C C . PHE A 1 93 ? 2.055 -8.549 6.705 1.00 87.62 93 PHE A C 1
ATOM 735 O O . PHE A 1 93 ? 2.141 -9.495 7.481 1.00 87.62 93 PHE A O 1
ATOM 742 N N . ARG A 1 94 ? 2.145 -7.274 7.114 1.00 90.25 94 ARG A N 1
ATOM 743 C CA . ARG A 1 94 ? 2.519 -6.858 8.476 1.00 90.25 94 ARG A CA 1
ATOM 744 C C . ARG A 1 94 ? 3.765 -7.601 8.969 1.00 90.25 94 ARG A C 1
ATOM 746 O O . ARG A 1 94 ? 3.787 -8.219 10.031 1.00 90.25 94 ARG A O 1
ATOM 753 N N . HIS A 1 95 ? 4.810 -7.573 8.148 1.00 89.75 95 HIS A N 1
ATOM 754 C CA . HIS A 1 95 ? 6.098 -8.191 8.448 1.00 89.75 95 HIS A CA 1
ATOM 755 C C . HIS A 1 95 ? 7.217 -7.154 8.437 1.00 89.75 95 HIS A C 1
ATOM 757 O O . HIS A 1 95 ? 7.142 -6.192 7.675 1.00 89.75 95 HIS A O 1
ATOM 763 N N . PRO A 1 96 ? 8.282 -7.335 9.236 1.00 87.50 96 PRO A N 1
ATOM 764 C CA . PRO A 1 96 ? 9.426 -6.446 9.217 1.00 87.50 96 PRO A CA 1
ATOM 765 C C . PRO A 1 96 ? 10.032 -6.381 7.819 1.00 87.50 96 PRO A C 1
ATOM 767 O O . PRO A 1 96 ? 10.132 -7.379 7.103 1.00 87.50 96 PRO A O 1
ATOM 770 N N . ILE A 1 97 ? 10.459 -5.185 7.438 1.00 86.00 97 ILE A N 1
ATOM 771 C CA . ILE A 1 97 ? 11.143 -4.958 6.172 1.00 86.00 97 ILE A CA 1
ATOM 772 C C . ILE A 1 97 ? 12.478 -5.714 6.183 1.00 86.00 97 ILE A C 1
ATOM 774 O O . ILE A 1 97 ? 13.294 -5.531 7.082 1.00 86.00 97 ILE A O 1
ATOM 778 N N . ALA A 1 98 ? 12.723 -6.529 5.154 1.00 77.75 98 ALA A N 1
ATOM 779 C CA . ALA A 1 98 ? 13.957 -7.312 5.028 1.00 77.75 98 ALA A CA 1
ATOM 780 C C . ALA A 1 98 ? 15.200 -6.465 4.669 1.00 77.75 98 ALA A C 1
ATOM 782 O O . ALA A 1 98 ? 16.332 -6.904 4.861 1.00 77.75 98 ALA A O 1
ATOM 783 N N . LEU A 1 99 ? 15.003 -5.248 4.147 1.00 75.31 99 LEU A N 1
ATOM 784 C CA . LEU A 1 99 ? 16.084 -4.320 3.796 1.00 75.31 99 LEU A CA 1
ATOM 785 C C . LEU A 1 99 ? 16.708 -3.665 5.034 1.00 75.31 99 LEU A C 1
ATOM 787 O O . LEU A 1 99 ? 16.009 -3.280 5.971 1.00 75.31 99 LEU A O 1
ATOM 791 N N . ARG A 1 100 ? 18.031 -3.456 5.003 1.00 75.19 100 ARG A N 1
ATOM 792 C CA . ARG A 1 100 ? 18.780 -2.858 6.123 1.00 75.19 100 ARG A CA 1
ATOM 793 C C . ARG A 1 100 ? 18.351 -1.403 6.392 1.00 75.19 100 ARG A C 1
ATOM 795 O O . ARG A 1 100 ? 17.999 -0.692 5.452 1.00 75.19 100 ARG A O 1
ATOM 802 N N . PRO A 1 101 ? 18.492 -0.886 7.629 1.00 73.69 101 PRO A N 1
ATOM 803 C CA . PRO A 1 101 ? 18.183 0.514 7.953 1.00 73.69 101 PRO A CA 1
ATOM 804 C C . PRO A 1 101 ? 18.921 1.550 7.088 1.00 73.69 101 PRO A C 1
ATOM 806 O O . PRO A 1 101 ? 18.379 2.614 6.796 1.00 73.69 101 PRO A O 1
ATOM 809 N N . SER A 1 102 ? 20.129 1.226 6.613 1.00 72.56 102 SER A N 1
ATOM 810 C CA . SER A 1 102 ? 20.916 2.077 5.709 1.00 72.56 102 SER A CA 1
ATOM 811 C C . SER A 1 102 ? 20.224 2.368 4.375 1.00 72.56 102 SER A C 1
ATOM 813 O O . SER A 1 102 ? 20.548 3.365 3.738 1.00 72.56 102 SER A O 1
ATOM 815 N N . TYR A 1 103 ? 19.266 1.533 3.956 1.00 71.75 103 TYR A N 1
ATOM 816 C CA . TYR A 1 103 ? 18.481 1.781 2.746 1.00 71.75 103 TYR A CA 1
ATOM 817 C C . TYR A 1 103 ? 17.432 2.875 2.954 1.00 71.75 103 TYR A C 1
ATOM 819 O O . TYR A 1 103 ? 16.944 3.446 1.986 1.00 71.75 103 TYR A O 1
ATOM 827 N N . TRP A 1 104 ? 17.074 3.176 4.201 1.00 73.62 104 TRP A N 1
ATOM 828 C CA . TRP A 1 104 ? 15.922 4.007 4.543 1.00 73.62 104 TRP A CA 1
ATOM 829 C C . TRP A 1 104 ? 16.317 5.340 5.166 1.00 73.62 104 TRP A C 1
ATOM 831 O O . TRP A 1 104 ? 15.699 6.363 4.874 1.00 73.62 104 TRP A O 1
ATOM 841 N N . CYS A 1 105 ? 17.367 5.338 5.984 1.00 63.84 105 CYS A N 1
ATOM 842 C CA . CYS A 1 105 ? 17.838 6.519 6.688 1.00 63.84 105 CYS A CA 1
ATOM 843 C C . CYS A 1 105 ? 18.829 7.307 5.823 1.00 63.84 105 CYS A C 1
ATOM 845 O O . CYS A 1 105 ? 20.029 7.028 5.825 1.00 63.84 105 CYS A O 1
ATOM 847 N N . LYS A 1 106 ? 18.356 8.341 5.119 1.00 60.06 106 LYS A N 1
ATOM 848 C CA . LYS A 1 106 ? 19.256 9.406 4.647 1.00 60.06 106 LYS A CA 1
ATOM 849 C C . LYS A 1 106 ? 19.577 10.332 5.822 1.00 60.06 106 LYS A C 1
ATOM 851 O O . LYS A 1 106 ? 18.672 10.748 6.535 1.00 60.06 106 LYS A O 1
ATOM 856 N N . ARG A 1 107 ? 20.857 10.691 6.002 1.00 44.59 107 ARG A N 1
ATOM 857 C CA . ARG A 1 107 ? 21.326 11.604 7.073 1.00 44.59 107 ARG A CA 1
ATOM 858 C C . ARG A 1 107 ? 20.652 12.988 7.058 1.00 44.59 107 ARG A C 1
ATOM 860 O O . ARG A 1 107 ? 20.700 13.681 8.064 1.00 44.59 107 ARG A O 1
ATOM 867 N N . THR A 1 108 ? 20.032 13.375 5.946 1.00 47.88 108 THR A N 1
ATOM 868 C CA . THR A 1 108 ? 19.364 14.667 5.728 1.00 47.88 108 THR A CA 1
ATOM 869 C C . THR A 1 108 ? 17.968 14.459 5.138 1.00 47.88 108 THR A C 1
ATOM 871 O O . THR A 1 108 ? 17.654 14.933 4.046 1.00 47.88 108 THR A O 1
ATOM 874 N N . ALA A 1 109 ? 17.143 13.656 5.806 1.00 53.06 109 ALA A N 1
ATOM 875 C CA . ALA A 1 109 ? 15.764 13.458 5.385 1.00 53.06 109 ALA A CA 1
ATOM 876 C C . ALA A 1 109 ? 15.000 14.797 5.326 1.00 53.06 109 ALA A C 1
ATOM 878 O O . ALA A 1 109 ? 15.094 15.580 6.273 1.00 53.06 109 ALA A O 1
ATOM 879 N N . PRO A 1 110 ? 14.247 15.077 4.247 1.00 58.94 110 PRO A N 1
ATOM 880 C CA . PRO A 1 110 ? 13.357 16.229 4.224 1.00 58.94 110 PRO A CA 1
ATOM 881 C C . PRO A 1 110 ? 12.271 16.055 5.293 1.00 58.94 110 PRO A C 1
ATOM 883 O O . PRO A 1 110 ? 11.761 14.954 5.486 1.00 58.94 110 PRO A O 1
ATOM 886 N N . SER A 1 111 ? 11.894 17.141 5.969 1.00 63.22 111 SER A N 1
ATOM 887 C CA . SER A 1 111 ? 10.808 17.141 6.961 1.00 63.22 111 SER A CA 1
ATOM 888 C C . SER A 1 111 ? 9.413 16.985 6.338 1.00 63.22 111 SER A C 1
ATOM 890 O O . SER A 1 111 ? 8.448 16.745 7.057 1.00 63.22 111 SER A O 1
ATOM 892 N N . HIS A 1 112 ? 9.290 17.116 5.010 1.00 70.19 112 HIS A N 1
ATOM 893 C CA . HIS A 1 112 ? 8.012 17.157 4.293 1.00 70.19 112 HIS A CA 1
ATOM 894 C C . HIS A 1 112 ? 8.042 16.359 2.979 1.00 70.19 112 HIS A C 1
ATOM 896 O O . HIS A 1 112 ? 9.105 16.027 2.448 1.00 70.19 112 HIS A O 1
ATOM 902 N N . GLY A 1 113 ? 6.853 16.084 2.432 1.00 77.31 113 GLY A N 1
ATOM 903 C CA . GLY A 1 113 ? 6.674 15.462 1.117 1.00 77.31 113 GLY A CA 1
ATOM 904 C C . GLY A 1 113 ? 6.698 13.924 1.109 1.00 77.31 113 GLY A C 1
ATOM 905 O O . GLY A 1 113 ? 6.789 13.291 2.165 1.00 77.31 113 GLY A O 1
ATOM 906 N N . PRO A 1 114 ? 6.602 13.294 -0.079 1.00 78.50 114 PRO A N 1
ATOM 907 C CA . PRO A 1 114 ? 6.375 11.849 -0.205 1.00 78.50 114 PRO A CA 1
ATOM 908 C C . PRO A 1 114 ? 7.495 10.976 0.381 1.00 78.50 114 PRO A C 1
ATOM 910 O O . PRO A 1 114 ? 7.220 9.933 0.964 1.00 78.50 114 PRO A O 1
ATOM 913 N N . GLU A 1 115 ? 8.759 11.399 0.277 1.00 78.56 115 GLU A N 1
ATOM 914 C CA . GLU A 1 115 ? 9.888 10.642 0.842 1.00 78.56 115 GLU A CA 1
ATOM 915 C C . GLU A 1 115 ? 9.854 10.632 2.379 1.00 78.56 115 GLU A C 1
ATOM 917 O O . GLU A 1 115 ? 10.142 9.601 2.983 1.00 78.56 115 GLU A O 1
ATOM 922 N N . ALA A 1 116 ? 9.461 11.743 3.015 1.00 82.19 116 ALA A N 1
ATOM 923 C CA . ALA A 1 116 ? 9.296 11.804 4.468 1.00 82.19 116 ALA A CA 1
ATOM 924 C C . ALA A 1 116 ? 8.192 10.839 4.931 1.00 82.19 116 ALA A C 1
ATOM 926 O O . ALA A 1 116 ? 8.372 10.096 5.895 1.00 82.19 116 ALA A O 1
ATOM 927 N N . LEU A 1 117 ? 7.088 10.771 4.178 1.00 86.38 117 LEU A N 1
ATOM 928 C CA . LEU A 1 117 ? 6.000 9.828 4.434 1.00 86.38 117 LEU A CA 1
ATOM 929 C C . LEU A 1 117 ? 6.462 8.370 4.309 1.00 86.38 117 LEU A C 1
ATOM 931 O O . LEU A 1 117 ? 6.158 7.548 5.170 1.00 86.38 117 LEU A O 1
ATOM 935 N N . VAL A 1 118 ? 7.238 8.050 3.267 1.00 85.69 118 VAL A N 1
ATOM 936 C CA . VAL A 1 118 ? 7.831 6.716 3.089 1.00 85.69 118 VAL A CA 1
ATOM 937 C C . VAL A 1 118 ? 8.734 6.366 4.267 1.00 85.69 118 VAL A C 1
ATOM 939 O O . VAL A 1 118 ? 8.654 5.247 4.758 1.00 85.69 118 VAL A O 1
ATOM 942 N N . GLN A 1 119 ? 9.557 7.297 4.755 1.00 84.31 119 GLN A N 1
ATOM 943 C CA . GLN A 1 119 ? 10.435 7.059 5.906 1.00 84.31 119 GLN A CA 1
ATOM 944 C C . GLN A 1 119 ? 9.670 6.807 7.206 1.00 84.31 119 GLN A C 1
ATOM 946 O O . GLN A 1 119 ? 10.057 5.917 7.963 1.00 84.31 119 GLN A O 1
ATOM 951 N N . LEU A 1 120 ? 8.577 7.534 7.450 1.00 87.94 120 LEU A N 1
ATOM 952 C CA . LEU A 1 120 ? 7.682 7.251 8.575 1.00 87.94 120 LEU A CA 1
ATOM 953 C C . LEU A 1 120 ? 7.075 5.847 8.446 1.00 87.94 120 LEU A C 1
ATOM 955 O O . LEU A 1 120 ? 7.078 5.072 9.403 1.00 87.94 120 LEU A O 1
ATOM 959 N N . ALA A 1 121 ? 6.640 5.480 7.239 1.00 90.31 121 ALA A N 1
ATOM 960 C CA . ALA A 1 121 ? 6.018 4.190 6.966 1.00 90.31 121 ALA A CA 1
ATOM 961 C C . ALA A 1 121 ? 6.949 2.983 7.194 1.00 90.31 121 ALA A C 1
ATOM 963 O O . ALA A 1 121 ? 6.450 1.905 7.503 1.00 90.31 121 ALA A O 1
ATOM 964 N N . VAL A 1 122 ? 8.280 3.131 7.096 1.00 90.56 122 VAL A N 1
ATOM 965 C CA . VAL A 1 122 ? 9.256 2.030 7.301 1.00 90.56 122 VAL A CA 1
ATOM 966 C C . VAL A 1 122 ? 9.119 1.369 8.669 1.00 90.56 122 VAL A C 1
ATOM 968 O O . VAL A 1 122 ? 9.319 0.162 8.802 1.00 90.56 122 VAL A O 1
ATOM 971 N N . TRP A 1 123 ? 8.779 2.147 9.692 1.00 89.69 123 TRP A N 1
ATOM 972 C CA . TRP A 1 123 ? 8.685 1.653 11.064 1.00 89.69 123 TRP A CA 1
ATOM 973 C C . TRP A 1 123 ? 7.379 0.911 11.339 1.00 89.69 123 TRP A C 1
ATOM 975 O O . TRP A 1 123 ? 7.323 0.078 12.245 1.00 89.69 123 TRP A O 1
ATOM 985 N N . LEU A 1 124 ?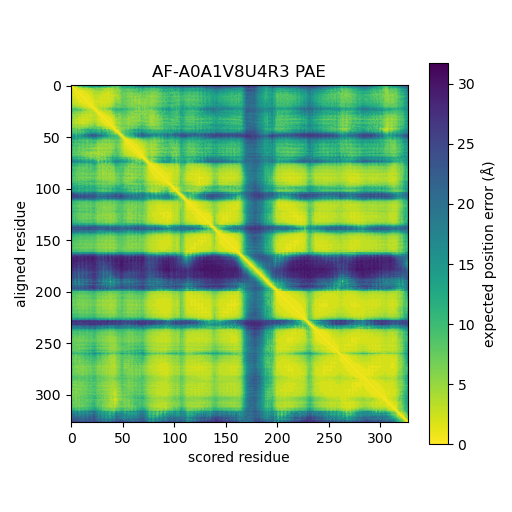 6.339 1.189 10.550 1.00 92.94 124 LEU A N 1
ATOM 986 C CA . LEU A 1 124 ? 4.991 0.700 10.801 1.00 92.94 124 LEU A CA 1
ATOM 987 C C . LEU A 1 124 ? 4.880 -0.836 10.710 1.00 92.94 124 LEU A C 1
ATOM 989 O O . LEU A 1 124 ? 4.377 -1.418 11.665 1.00 92.94 124 LEU A O 1
ATOM 993 N N . PRO A 1 125 ? 5.379 -1.540 9.671 1.00 93.94 125 PRO A N 1
ATOM 994 C CA . PRO A 1 125 ? 5.198 -2.989 9.546 1.00 93.94 125 PRO A CA 1
ATOM 995 C C . PRO A 1 125 ? 5.660 -3.813 10.752 1.00 93.94 125 PRO A C 1
ATOM 997 O O . PRO A 1 125 ? 4.957 -4.725 11.179 1.00 93.94 125 PRO A O 1
ATOM 1000 N N . ALA A 1 126 ? 6.825 -3.486 11.319 1.00 91.44 126 ALA A N 1
ATOM 1001 C CA . ALA A 1 126 ? 7.347 -4.186 12.491 1.00 91.44 126 ALA A CA 1
ATOM 1002 C C . ALA A 1 126 ? 6.482 -3.921 13.734 1.00 91.44 126 ALA A C 1
ATOM 1004 O O . ALA A 1 126 ? 6.178 -4.847 14.479 1.00 91.44 126 ALA A O 1
ATOM 1005 N N . LEU A 1 127 ? 6.028 -2.676 13.921 1.00 93.81 127 LEU A N 1
ATOM 1006 C CA . LEU A 1 127 ? 5.117 -2.315 15.010 1.00 93.81 127 LEU A CA 1
ATOM 1007 C C . LEU A 1 127 ? 3.756 -3.008 14.883 1.00 93.81 127 LEU A C 1
ATOM 1009 O O . LEU A 1 127 ? 3.214 -3.457 15.888 1.00 93.81 127 LEU A O 1
ATOM 1013 N N . LEU A 1 128 ? 3.222 -3.119 13.662 1.00 94.62 128 LEU A N 1
ATOM 1014 C CA . LEU A 1 128 ? 1.983 -3.848 13.390 1.00 94.62 128 LEU A CA 1
ATOM 1015 C C . LEU A 1 128 ? 2.135 -5.334 13.736 1.00 94.62 128 LEU A C 1
ATOM 1017 O O . LEU A 1 128 ? 1.263 -5.893 14.391 1.00 94.62 128 LEU A O 1
ATOM 1021 N N . GLN A 1 129 ? 3.262 -5.957 13.375 1.00 94.75 129 GLN A N 1
ATOM 1022 C CA . GLN A 1 129 ? 3.537 -7.345 13.750 1.00 94.75 129 GLN A CA 1
ATOM 1023 C C . GLN A 1 129 ? 3.624 -7.523 15.272 1.00 94.75 129 GLN A C 1
ATOM 1025 O O . GLN A 1 129 ? 3.038 -8.454 15.819 1.00 94.75 129 GLN A O 1
ATOM 1030 N N . GLU A 1 130 ? 4.356 -6.642 15.963 1.00 93.44 130 GLU A N 1
ATOM 1031 C CA . GLU A 1 130 ? 4.452 -6.659 17.426 1.00 93.44 130 GLU A CA 1
ATOM 1032 C C . GLU A 1 130 ? 3.061 -6.520 18.071 1.00 93.44 130 GLU A C 1
ATOM 1034 O O . GLU A 1 130 ? 2.762 -7.220 19.040 1.00 93.44 130 GLU A O 1
ATOM 1039 N N . ALA A 1 131 ? 2.203 -5.654 17.519 1.00 92.75 131 ALA A N 1
ATOM 1040 C CA . ALA A 1 131 ? 0.832 -5.462 17.978 1.00 92.75 131 ALA A CA 1
ATOM 1041 C C . ALA A 1 131 ? -0.040 -6.707 17.757 1.00 92.75 131 ALA A C 1
ATOM 1043 O O . ALA A 1 131 ? -0.727 -7.133 18.686 1.00 92.75 131 ALA A O 1
ATOM 1044 N N . ASP A 1 132 ? 0.028 -7.320 16.573 1.00 92.75 132 ASP A N 1
ATOM 1045 C CA . ASP A 1 132 ? -0.701 -8.551 16.247 1.00 92.75 132 ASP A CA 1
ATOM 1046 C C . ASP A 1 132 ? -0.288 -9.695 17.191 1.00 92.75 132 ASP A C 1
ATOM 1048 O O . ASP A 1 132 ? -1.143 -10.380 17.757 1.00 92.75 132 ASP A O 1
ATOM 1052 N N . LEU A 1 133 ? 1.019 -9.851 17.442 1.00 91.25 133 LEU A N 1
ATOM 1053 C CA . LEU A 1 133 ? 1.544 -10.836 18.391 1.00 91.25 133 LEU A CA 1
ATOM 1054 C C . LEU A 1 133 ? 1.017 -10.584 19.806 1.00 91.25 133 LEU A C 1
ATOM 1056 O O . LEU A 1 133 ? 0.493 -11.508 20.426 1.00 91.25 133 LEU A O 1
ATOM 1060 N N . ALA A 1 134 ? 1.087 -9.339 20.283 1.00 89.75 134 ALA A N 1
ATOM 1061 C CA . ALA A 1 134 ? 0.591 -8.957 21.603 1.00 89.75 134 ALA A CA 1
ATOM 1062 C C . ALA A 1 134 ? -0.922 -9.182 21.766 1.00 89.75 134 ALA A C 1
ATOM 1064 O O . ALA A 1 134 ? -1.362 -9.515 22.867 1.00 89.75 134 ALA A O 1
ATOM 1065 N N . CYS A 1 135 ? -1.704 -9.032 20.691 1.00 87.44 135 CYS A N 1
ATOM 1066 C CA . CYS A 1 135 ? -3.138 -9.322 20.699 1.00 87.44 135 CYS A CA 1
ATOM 1067 C C . CYS A 1 135 ? -3.451 -10.824 20.663 1.00 87.44 135 CYS A C 1
ATOM 1069 O O . CYS A 1 135 ? -4.516 -11.230 21.120 1.00 87.44 135 CYS A O 1
ATOM 1071 N N . SER A 1 136 ? -2.549 -11.637 20.108 1.00 86.00 136 SER A N 1
ATOM 1072 C CA . SER A 1 136 ? -2.738 -13.084 19.957 1.00 86.00 136 SER A CA 1
ATOM 1073 C C . SER A 1 136 ? -2.260 -13.922 21.146 1.00 86.00 136 SER A C 1
ATOM 1075 O O . SER A 1 136 ? -2.718 -15.051 21.301 1.00 86.00 136 SER A O 1
ATOM 1077 N N . SER A 1 137 ? -1.331 -13.422 21.971 1.00 79.31 137 SER A N 1
ATOM 1078 C CA . SER A 1 137 ? -0.778 -14.203 23.082 1.00 79.31 137 SER A CA 1
ATOM 1079 C C . SER A 1 137 ? -1.561 -14.044 24.386 1.00 79.31 137 SER A C 1
ATOM 1081 O O . SER A 1 137 ? -1.631 -12.957 24.952 1.00 79.31 137 SER A O 1
ATOM 1083 N N . ASP A 1 138 ? -2.031 -15.166 24.936 1.00 65.75 138 ASP A N 1
ATOM 1084 C CA . ASP A 1 138 ? -2.712 -15.233 26.243 1.00 65.75 138 ASP A CA 1
ATOM 1085 C C . ASP A 1 138 ? -1.817 -14.795 27.421 1.00 65.75 138 ASP A C 1
ATOM 1087 O O . ASP A 1 138 ? -2.299 -14.433 28.493 1.00 65.75 138 ASP A O 1
ATOM 1091 N N . THR A 1 139 ? -0.493 -14.802 27.230 1.00 60.94 139 THR A N 1
ATOM 1092 C CA . THR A 1 139 ? 0.520 -14.459 28.242 1.00 60.94 139 THR A CA 1
ATOM 1093 C C . THR A 1 139 ? 1.191 -13.103 28.016 1.00 60.94 139 THR A C 1
ATOM 1095 O O . THR A 1 139 ? 2.269 -12.859 28.565 1.00 60.94 139 THR A O 1
ATOM 1098 N N . THR A 1 140 ? 0.612 -12.206 27.208 1.00 60.53 140 THR A N 1
ATOM 1099 C CA . THR A 1 140 ? 1.197 -10.871 26.998 1.00 60.53 140 THR A CA 1
ATOM 1100 C C . THR A 1 140 ? 1.332 -10.138 28.331 1.00 60.53 140 THR A C 1
ATOM 1102 O O . THR A 1 140 ? 0.345 -9.803 28.985 1.00 60.53 140 THR A O 1
ATOM 1105 N N . THR A 1 141 ? 2.567 -9.834 28.740 1.00 65.25 141 THR A N 1
ATOM 1106 C CA . THR A 1 141 ? 2.796 -8.970 29.900 1.00 65.25 141 THR A CA 1
ATOM 1107 C C . THR A 1 141 ? 2.245 -7.578 29.589 1.00 65.25 141 THR A C 1
ATOM 1109 O O . THR A 1 141 ? 2.558 -7.001 28.545 1.00 65.25 141 THR A O 1
ATOM 1112 N N . GLN A 1 142 ? 1.438 -7.011 30.493 1.00 68.81 142 GLN A N 1
ATOM 1113 C CA . GLN A 1 142 ? 0.845 -5.670 30.335 1.00 68.81 142 GLN A CA 1
ATOM 1114 C C . GLN A 1 142 ? 1.889 -4.603 29.947 1.00 68.81 142 GLN A C 1
ATOM 1116 O O . GLN A 1 142 ? 1.604 -3.696 29.166 1.00 68.81 142 GLN A O 1
ATOM 1121 N N . THR A 1 143 ? 3.131 -4.763 30.414 1.00 71.44 143 THR A N 1
ATOM 1122 C CA . THR A 1 143 ? 4.282 -3.912 30.087 1.00 71.44 143 THR A CA 1
ATOM 1123 C C . THR A 1 143 ? 4.652 -3.924 28.599 1.00 71.44 143 THR A C 1
ATOM 1125 O O . THR A 1 143 ? 5.016 -2.883 28.051 1.00 71.44 143 THR A O 1
ATOM 1128 N N . SER A 1 144 ? 4.543 -5.069 27.915 1.00 82.69 144 SER A N 1
ATOM 1129 C CA . SER A 1 144 ? 4.835 -5.167 26.478 1.00 82.69 144 SER A CA 1
ATOM 1130 C C . SER A 1 144 ? 3.786 -4.421 25.649 1.00 82.69 144 SER A C 1
ATOM 1132 O O . SER A 1 144 ? 4.139 -3.604 24.798 1.00 82.69 144 SER A O 1
ATOM 1134 N N . ALA A 1 145 ? 2.499 -4.624 25.957 1.00 85.25 145 ALA A N 1
ATOM 1135 C CA . ALA A 1 145 ? 1.394 -3.962 25.263 1.00 85.25 145 ALA A CA 1
ATOM 1136 C C . ALA A 1 145 ? 1.415 -2.434 25.454 1.00 85.25 145 ALA A C 1
ATOM 1138 O O . ALA A 1 145 ? 1.209 -1.689 24.494 1.00 85.25 145 ALA A O 1
ATOM 1139 N N . ALA A 1 146 ? 1.725 -1.953 26.663 1.00 86.50 146 ALA A N 1
ATOM 1140 C CA . ALA A 1 146 ? 1.880 -0.523 26.939 1.00 86.50 146 ALA A CA 1
ATOM 1141 C C . ALA A 1 146 ? 3.029 0.100 26.126 1.00 86.50 146 ALA A C 1
ATOM 1143 O O . ALA A 1 146 ? 2.866 1.164 25.530 1.00 86.50 146 ALA A O 1
ATOM 1144 N N . ARG A 1 147 ? 4.172 -0.593 26.031 1.00 91.19 147 ARG A N 1
ATOM 1145 C CA . ARG A 1 147 ? 5.322 -0.145 25.2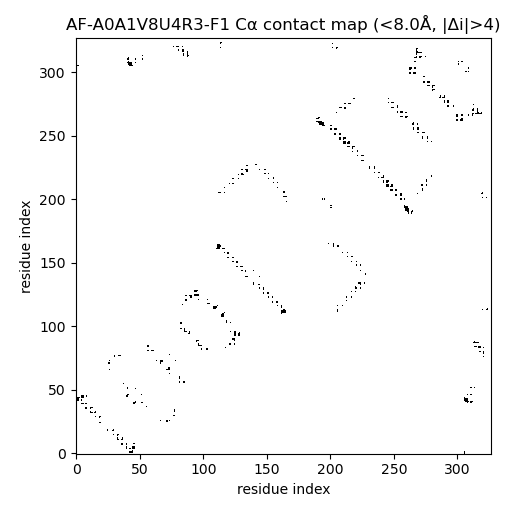31 1.00 91.19 147 ARG A CA 1
ATOM 1146 C C . ARG A 1 147 ? 4.990 -0.058 23.738 1.00 91.19 147 ARG A C 1
ATOM 1148 O O . ARG A 1 147 ? 5.376 0.913 23.094 1.00 91.19 147 ARG A O 1
ATOM 1155 N N . ILE A 1 148 ? 4.291 -1.053 23.187 1.00 92.31 148 ILE A N 1
ATOM 1156 C CA . ILE A 1 148 ? 3.877 -1.048 21.772 1.00 92.31 148 ILE A CA 1
ATOM 1157 C C . ILE A 1 148 ? 2.880 0.090 21.517 1.00 92.31 148 ILE A C 1
ATOM 1159 O O . ILE A 1 148 ? 3.033 0.831 20.550 1.00 92.31 148 ILE A O 1
ATOM 1163 N N . THR A 1 149 ? 1.917 0.283 22.425 1.00 92.56 149 THR A N 1
ATOM 1164 C CA . THR A 1 149 ? 0.937 1.380 22.355 1.00 92.56 149 THR A CA 1
ATOM 1165 C C . THR A 1 149 ? 1.629 2.744 22.299 1.00 92.56 149 THR A C 1
ATOM 1167 O O . THR A 1 149 ? 1.279 3.569 21.455 1.00 92.56 149 THR A O 1
ATOM 1170 N N . LEU A 1 150 ? 2.641 2.968 23.147 1.00 92.69 150 LEU A N 1
ATOM 1171 C CA . LEU A 1 150 ? 3.419 4.208 23.152 1.00 92.69 150 LEU A CA 1
ATOM 1172 C C . LEU A 1 150 ? 4.105 4.439 21.798 1.00 92.69 150 LEU A C 1
ATOM 1174 O O . LEU A 1 150 ? 3.900 5.478 21.186 1.00 92.69 150 LEU A O 1
ATOM 1178 N N . ARG A 1 151 ? 4.821 3.433 21.275 1.00 94.81 151 ARG A N 1
ATOM 1179 C CA . ARG A 1 151 ? 5.517 3.535 19.978 1.00 94.81 151 ARG A CA 1
ATOM 1180 C C . ARG A 1 151 ? 4.565 3.795 18.805 1.00 94.81 151 ARG A C 1
ATOM 1182 O O . ARG A 1 151 ? 4.911 4.541 17.895 1.00 94.81 151 ARG A O 1
ATOM 1189 N N . LEU A 1 152 ? 3.379 3.182 18.812 1.00 94.06 152 LEU A N 1
ATOM 1190 C CA . LEU A 1 152 ? 2.344 3.444 17.807 1.00 94.06 152 LEU A CA 1
ATOM 1191 C C . LEU A 1 152 ? 1.787 4.869 17.931 1.00 94.06 152 LEU A C 1
ATOM 1193 O O . LEU A 1 152 ? 1.586 5.521 16.915 1.00 94.06 152 LEU A O 1
ATOM 1197 N N . THR A 1 153 ? 1.597 5.375 19.152 1.00 93.94 153 THR A N 1
ATOM 1198 C CA . THR A 1 153 ? 1.133 6.755 19.396 1.00 93.94 153 THR A CA 1
ATOM 1199 C C . THR A 1 153 ? 2.177 7.790 18.962 1.00 93.94 153 THR A C 1
ATOM 1201 O O . THR A 1 153 ? 1.836 8.808 18.357 1.00 93.94 153 THR A O 1
ATOM 1204 N N . ASP A 1 154 ? 3.460 7.518 19.209 1.00 94.25 154 ASP A N 1
ATOM 1205 C CA . ASP A 1 154 ? 4.563 8.371 18.755 1.00 94.25 154 ASP A CA 1
ATOM 1206 C C . ASP A 1 154 ? 4.595 8.445 17.221 1.00 94.25 154 ASP A C 1
ATOM 1208 O O . ASP A 1 154 ? 4.727 9.525 16.640 1.00 94.25 154 ASP A O 1
ATOM 1212 N N . LEU A 1 155 ? 4.413 7.301 16.550 1.00 94.31 155 LEU A N 1
ATOM 1213 C CA . LEU A 1 155 ? 4.341 7.246 15.092 1.00 94.31 155 LEU A CA 1
ATOM 1214 C C . LEU A 1 155 ? 3.079 7.929 14.546 1.00 94.31 155 LEU A C 1
ATOM 1216 O O . LEU A 1 155 ? 3.161 8.601 13.520 1.00 94.31 155 LEU A O 1
ATOM 1220 N N . GLU A 1 156 ? 1.934 7.808 15.224 1.00 94.50 156 GLU A N 1
ATOM 1221 C CA . GLU A 1 156 ? 0.716 8.547 14.872 1.00 94.50 156 GLU A CA 1
ATOM 1222 C C . GLU A 1 156 ? 0.965 10.052 14.929 1.00 94.50 156 GLU A C 1
ATOM 1224 O O . GLU A 1 156 ? 0.643 10.764 13.985 1.00 94.50 156 GLU A O 1
ATOM 1229 N N . THR A 1 157 ? 1.600 10.530 15.999 1.00 93.19 157 THR A N 1
ATOM 1230 C CA . THR A 1 157 ? 1.943 11.948 16.164 1.00 93.19 157 THR A CA 1
ATOM 1231 C C . THR A 1 157 ? 2.853 12.429 15.034 1.00 93.19 157 THR A C 1
ATOM 1233 O O . THR A 1 157 ? 2.630 13.500 14.470 1.00 93.19 157 THR A O 1
ATOM 1236 N N . ALA A 1 158 ? 3.846 11.622 14.651 1.00 91.69 158 ALA A N 1
ATOM 1237 C CA . ALA A 1 158 ? 4.738 11.941 13.541 1.00 91.69 158 ALA A CA 1
ATOM 1238 C C . ALA A 1 158 ? 4.019 11.953 12.178 1.00 91.69 158 ALA A C 1
ATOM 1240 O O . ALA A 1 158 ? 4.312 12.811 11.347 1.00 91.69 158 ALA A O 1
ATOM 1241 N N . LEU A 1 159 ? 3.066 11.040 11.950 1.00 91.25 159 LEU A N 1
ATOM 1242 C CA . LEU A 1 159 ? 2.226 11.032 10.748 1.00 91.25 159 LEU A CA 1
ATOM 1243 C C . LEU A 1 159 ? 1.272 12.233 10.720 1.00 91.25 159 LEU A C 1
ATOM 1245 O O . LEU A 1 159 ? 1.173 12.894 9.699 1.00 91.25 159 LEU A O 1
ATOM 1249 N N . LEU A 1 160 ? 0.641 12.589 11.839 1.00 90.75 160 LEU A N 1
ATOM 1250 C CA . LEU A 1 160 ? -0.243 13.759 11.922 1.00 90.75 160 LEU A CA 1
ATOM 1251 C C . LEU A 1 160 ? 0.493 15.087 11.696 1.00 90.75 160 LEU A C 1
ATOM 1253 O O . LEU A 1 160 ? -0.096 16.033 11.179 1.00 90.75 160 LEU A O 1
ATOM 1257 N N . ALA A 1 161 ? 1.775 15.154 12.063 1.00 88.69 161 ALA A N 1
ATOM 1258 C CA . ALA A 1 161 ? 2.643 16.293 11.770 1.00 88.69 161 ALA A CA 1
ATOM 1259 C C . ALA A 1 161 ? 3.147 16.313 10.314 1.00 88.69 161 ALA A C 1
ATOM 1261 O O . ALA A 1 161 ? 3.749 17.299 9.877 1.00 88.69 161 ALA A O 1
ATOM 1262 N N . TRP A 1 162 ? 2.946 15.230 9.555 1.00 88.19 162 TRP A N 1
ATOM 1263 C CA . TRP A 1 162 ? 3.289 15.199 8.143 1.00 88.19 162 TRP A CA 1
ATOM 1264 C C . TRP A 1 162 ? 2.266 15.996 7.335 1.00 88.19 162 TRP A C 1
ATOM 1266 O O . TRP A 1 162 ? 1.052 15.846 7.476 1.00 88.19 162 TRP A O 1
ATOM 1276 N N . HIS A 1 163 ? 2.775 16.810 6.414 1.00 77.81 163 HIS A N 1
ATOM 1277 C CA . HIS A 1 163 ? 1.955 17.568 5.484 1.00 77.81 163 HIS A CA 1
ATOM 1278 C C . HIS A 1 163 ? 2.471 17.387 4.053 1.00 77.81 163 HIS A C 1
ATOM 1280 O O . HIS A 1 163 ? 3.693 17.358 3.833 1.00 77.81 163 HIS A O 1
ATOM 1286 N N . PRO A 1 164 ? 1.565 17.280 3.065 1.00 71.75 164 PRO A N 1
ATOM 1287 C CA . PRO A 1 164 ? 1.956 17.326 1.668 1.00 71.75 164 PRO A CA 1
ATOM 1288 C C . PRO A 1 164 ? 2.520 18.721 1.374 1.00 71.75 164 PRO A C 1
ATOM 1290 O O . PRO A 1 164 ? 1.871 19.733 1.622 1.00 71.75 164 PRO A O 1
ATOM 1293 N N . THR A 1 165 ? 3.744 18.800 0.859 1.00 64.31 165 THR A N 1
ATOM 1294 C CA . THR A 1 165 ? 4.303 20.069 0.389 1.00 64.31 165 THR A CA 1
ATOM 1295 C C . THR A 1 165 ? 3.609 20.465 -0.912 1.00 64.31 165 THR A C 1
ATOM 1297 O O . THR A 1 165 ? 3.860 19.864 -1.954 1.00 64.31 165 THR A O 1
ATOM 1300 N N . GLU A 1 166 ? 2.752 21.488 -0.876 1.00 53.41 166 GLU A N 1
ATOM 1301 C CA . GLU A 1 166 ? 2.197 22.106 -2.094 1.00 53.41 166 GLU A CA 1
ATOM 1302 C C . GLU A 1 166 ? 3.222 23.009 -2.815 1.00 53.41 166 GLU A C 1
ATOM 1304 O O . GLU A 1 166 ? 3.023 23.416 -3.957 1.00 53.41 166 GLU A O 1
ATOM 1309 N N . THR A 1 167 ? 4.362 23.297 -2.185 1.00 44.91 167 THR A N 1
ATOM 1310 C CA . THR A 1 167 ? 5.308 24.331 -2.614 1.00 44.91 167 THR A CA 1
ATOM 1311 C C . THR A 1 167 ? 6.691 23.770 -2.943 1.00 44.91 167 THR A C 1
ATOM 1313 O O . THR A 1 167 ? 7.526 23.564 -2.068 1.00 44.91 167 THR A O 1
ATOM 1316 N N . THR A 1 168 ? 6.951 23.536 -4.234 1.00 38.53 168 THR A N 1
ATOM 1317 C CA . THR A 1 168 ? 8.196 23.926 -4.946 1.00 38.53 168 THR A CA 1
ATOM 1318 C C . THR A 1 168 ? 8.088 23.564 -6.433 1.00 38.53 168 THR A C 1
ATOM 1320 O O . THR A 1 168 ? 8.802 22.707 -6.972 1.00 38.53 168 THR A O 1
ATOM 1323 N N . VAL A 1 169 ? 7.195 24.276 -7.129 1.00 38.31 169 VAL A N 1
ATOM 1324 C CA . VAL A 1 169 ? 7.401 24.568 -8.551 1.00 38.31 169 VAL A CA 1
ATOM 1325 C C . VAL A 1 169 ? 8.530 25.596 -8.618 1.00 38.31 169 VAL A C 1
ATOM 1327 O O . VAL A 1 169 ? 8.301 26.794 -8.710 1.00 38.31 169 VAL A O 1
ATOM 1330 N N . GLU A 1 170 ? 9.769 25.127 -8.525 1.00 33.22 170 GLU A N 1
ATOM 1331 C CA . GLU A 1 170 ? 10.806 25.756 -9.330 1.00 33.22 170 GLU A CA 1
ATOM 1332 C C . GLU A 1 170 ? 10.614 25.181 -10.725 1.00 33.22 170 GLU A C 1
ATOM 1334 O O . GLU A 1 170 ? 10.765 23.976 -10.936 1.00 33.22 170 GLU A O 1
ATOM 1339 N N . THR A 1 171 ? 10.204 26.041 -11.652 1.00 33.03 171 THR A N 1
ATOM 1340 C CA . THR A 1 171 ? 10.321 25.860 -13.097 1.00 33.03 171 THR A CA 1
ATOM 1341 C C . THR A 1 171 ? 11.787 25.611 -13.445 1.00 33.03 171 THR A C 1
ATOM 1343 O O . THR A 1 171 ? 12.493 26.493 -13.923 1.00 33.03 171 THR A O 1
ATOM 1346 N N . THR A 1 172 ? 12.278 24.405 -13.185 1.00 30.38 172 THR A N 1
ATOM 1347 C CA . THR A 1 172 ? 13.469 23.903 -13.851 1.00 30.38 172 THR A CA 1
ATOM 1348 C C . THR A 1 172 ? 13.001 23.531 -15.242 1.00 30.38 172 THR A C 1
ATOM 1350 O O . THR A 1 172 ? 12.237 22.583 -15.424 1.00 30.38 172 THR A O 1
ATOM 1353 N N . HIS A 1 173 ? 13.386 24.360 -16.213 1.00 29.80 173 HIS A N 1
ATOM 1354 C CA . HIS A 1 173 ? 13.303 24.024 -17.622 1.00 29.80 173 HIS A CA 1
ATOM 1355 C C . HIS A 1 173 ? 13.701 22.561 -17.786 1.00 29.80 173 HIS A C 1
ATOM 1357 O O . HIS A 1 173 ? 14.800 22.164 -17.395 1.00 29.80 173 HIS A O 1
ATOM 1363 N N . VAL A 1 174 ? 12.780 21.763 -18.326 1.00 30.25 174 VAL A N 1
ATOM 1364 C CA . VAL A 1 174 ? 13.113 20.469 -18.904 1.00 30.25 174 VAL A CA 1
ATOM 1365 C C . VAL A 1 174 ? 14.250 20.769 -19.864 1.00 30.25 174 VAL A C 1
ATOM 1367 O O . VAL A 1 174 ? 14.039 21.424 -20.883 1.00 30.25 174 VAL A O 1
ATOM 1370 N N . VAL A 1 175 ? 15.471 20.377 -19.501 1.00 27.80 175 VAL A N 1
ATOM 1371 C CA . VAL A 1 175 ? 16.536 20.257 -20.482 1.00 27.80 175 VAL A CA 1
ATOM 1372 C C . VAL A 1 175 ? 15.997 19.219 -21.447 1.00 27.80 175 VAL A C 1
ATOM 1374 O O . VAL A 1 175 ? 15.944 18.029 -21.128 1.00 27.80 175 VAL A O 1
ATOM 1377 N N . GLU A 1 176 ? 15.495 19.707 -22.580 1.00 28.66 176 GLU A N 1
ATOM 1378 C CA . GLU A 1 176 ? 15.337 18.932 -23.794 1.00 28.66 176 GLU A CA 1
ATOM 1379 C C . GLU A 1 176 ? 16.692 18.279 -24.024 1.00 28.66 176 GLU A C 1
ATOM 1381 O O . GLU A 1 176 ? 17.655 18.876 -24.506 1.00 28.66 176 GLU A O 1
ATOM 1386 N N . THR A 1 177 ? 16.801 17.046 -23.550 1.00 30.20 177 THR A N 1
ATOM 1387 C CA . THR A 1 177 ? 17.899 16.173 -23.894 1.00 30.20 177 THR A CA 1
ATOM 1388 C C . THR A 1 177 ? 17.703 15.911 -25.374 1.00 30.20 177 THR A C 1
ATOM 1390 O O . THR A 1 177 ? 16.802 15.180 -25.768 1.00 30.20 177 THR A O 1
ATOM 1393 N N . SER A 1 178 ? 18.471 16.675 -26.155 1.00 29.67 178 SER A N 1
ATOM 1394 C CA . SER A 1 178 ? 18.914 16.454 -27.528 1.00 29.67 178 SER A CA 1
ATOM 1395 C C . SER A 1 178 ? 18.222 15.293 -28.250 1.00 29.67 178 SER A C 1
ATOM 1397 O O . SER A 1 178 ? 18.306 14.143 -27.826 1.00 29.67 178 SER A O 1
ATOM 1399 N N . HIS A 1 179 ? 17.609 15.630 -29.384 1.00 31.61 179 HIS A N 1
ATOM 1400 C CA . HIS A 1 179 ? 16.852 14.834 -30.360 1.00 31.61 179 HIS A CA 1
ATOM 1401 C C . HIS A 1 179 ? 17.502 13.538 -30.917 1.00 31.61 179 HIS A C 1
ATOM 1403 O O . HIS A 1 179 ? 17.172 13.125 -32.023 1.00 31.61 179 HIS A O 1
ATOM 1409 N N . ALA A 1 180 ? 18.396 12.863 -30.196 1.00 29.98 180 ALA A N 1
ATOM 1410 C CA . ALA A 1 180 ? 19.098 11.669 -30.669 1.00 29.98 180 ALA A CA 1
ATOM 1411 C C . ALA A 1 180 ? 18.543 10.332 -30.133 1.00 29.98 180 ALA A C 1
ATOM 1413 O O . ALA A 1 180 ? 18.992 9.288 -30.589 1.00 29.98 180 ALA A O 1
ATOM 1414 N N . ASP A 1 181 ? 17.575 10.336 -29.207 1.00 31.27 181 ASP A N 1
ATOM 1415 C CA . ASP A 1 181 ? 17.149 9.115 -28.486 1.00 31.27 181 ASP A CA 1
ATOM 1416 C C . ASP A 1 181 ? 15.634 8.820 -28.582 1.00 31.27 181 ASP A C 1
ATOM 1418 O O . ASP A 1 181 ? 15.058 8.082 -27.777 1.00 31.27 181 ASP A O 1
ATOM 1422 N N . GLN A 1 182 ? 14.953 9.422 -29.566 1.00 31.23 182 GLN A N 1
ATOM 1423 C CA . GLN A 1 182 ? 13.507 9.245 -29.774 1.00 31.23 182 GLN A CA 1
ATOM 1424 C C . GLN A 1 182 ? 13.137 7.891 -30.411 1.00 31.23 182 GLN A C 1
ATOM 1426 O O . GLN A 1 182 ? 12.015 7.431 -30.214 1.00 31.23 182 GLN A O 1
ATOM 1431 N N . ASP A 1 183 ? 14.076 7.202 -31.067 1.00 30.58 183 ASP A N 1
ATOM 1432 C CA . ASP A 1 183 ? 13.796 5.944 -31.780 1.00 30.58 183 ASP A CA 1
ATOM 1433 C C . ASP A 1 183 ? 13.872 4.676 -30.903 1.00 30.58 183 ASP A C 1
ATOM 1435 O O . ASP A 1 183 ? 13.419 3.608 -31.317 1.00 30.58 183 ASP A O 1
ATOM 1439 N N . LEU A 1 184 ? 14.378 4.772 -29.665 1.00 30.41 184 LEU A N 1
ATOM 1440 C CA . LEU A 1 184 ? 14.494 3.636 -28.730 1.00 30.41 184 LEU A CA 1
ATOM 1441 C C . LEU A 1 184 ? 13.531 3.690 -27.539 1.00 30.41 184 LEU A C 1
ATOM 1443 O O . LEU A 1 184 ? 13.593 2.827 -26.663 1.00 30.41 184 LEU A O 1
ATOM 1447 N N . ARG A 1 185 ? 12.594 4.645 -27.505 1.00 32.38 185 ARG A N 1
ATOM 1448 C CA . ARG A 1 185 ? 11.516 4.676 -26.502 1.00 32.38 185 ARG A CA 1
ATOM 1449 C C . ARG A 1 185 ? 10.186 4.207 -27.100 1.00 32.38 185 ARG A C 1
ATOM 1451 O O . ARG A 1 185 ? 9.293 5.029 -27.306 1.00 32.38 185 ARG A O 1
ATOM 1458 N N . PRO A 1 186 ? 9.980 2.900 -27.351 1.00 30.17 186 PRO A N 1
ATOM 1459 C CA . PRO A 1 186 ? 8.665 2.423 -27.722 1.00 30.17 186 PRO A CA 1
ATOM 1460 C C . PRO A 1 186 ? 7.763 2.433 -26.479 1.00 30.17 186 PRO A C 1
ATOM 1462 O O . PRO A 1 186 ? 7.819 1.545 -25.635 1.00 30.17 186 PRO A O 1
ATOM 1465 N N . ASN A 1 187 ? 6.861 3.412 -26.414 1.00 30.91 187 ASN A N 1
ATOM 1466 C CA . ASN A 1 187 ? 5.535 3.254 -25.812 1.00 30.91 187 ASN A CA 1
ATOM 1467 C C . ASN A 1 187 ? 5.490 2.817 -24.331 1.00 30.91 187 ASN A C 1
ATOM 1469 O O . ASN A 1 187 ? 4.903 1.786 -23.995 1.00 30.91 187 ASN A O 1
ATOM 1473 N N . LEU A 1 188 ? 6.010 3.655 -23.429 1.00 37.25 188 LEU A N 1
ATOM 1474 C CA . LEU A 1 188 ? 5.642 3.649 -22.000 1.00 37.25 188 LEU A CA 1
ATOM 1475 C C . LEU A 1 188 ? 4.334 4.422 -21.711 1.00 37.25 188 LEU A C 1
ATOM 1477 O O . LEU A 1 188 ? 3.960 4.590 -20.555 1.00 37.25 188 LEU A O 1
ATOM 1481 N N . ASP A 1 189 ? 3.582 4.812 -22.747 1.00 40.41 189 ASP A N 1
ATOM 1482 C CA . ASP A 1 189 ? 2.220 5.368 -22.632 1.00 40.41 189 ASP A CA 1
ATOM 1483 C C . ASP A 1 189 ? 1.183 4.360 -22.091 1.00 40.41 189 ASP A C 1
ATOM 1485 O O . ASP A 1 189 ? 0.027 4.708 -21.861 1.00 40.41 189 ASP A O 1
ATOM 1489 N N . VAL A 1 190 ? 1.593 3.115 -21.813 1.00 39.56 190 VAL A N 1
ATOM 1490 C CA . VAL A 1 190 ? 0.751 2.067 -21.206 1.00 39.56 190 VAL A CA 1
ATOM 1491 C C . VAL A 1 190 ? 0.195 2.486 -19.838 1.00 39.56 190 VAL A C 1
ATOM 1493 O O . VAL A 1 190 ? -0.891 2.048 -19.468 1.00 39.56 190 VAL A O 1
ATOM 1496 N N . PHE A 1 191 ? 0.900 3.355 -19.105 1.00 46.00 191 PHE A N 1
ATOM 1497 C CA . PHE A 1 191 ? 0.487 3.813 -17.774 1.00 46.00 191 PHE A CA 1
ATOM 1498 C C . PHE A 1 191 ? -0.173 5.188 -17.761 1.00 46.00 191 PHE A C 1
ATOM 1500 O O . PHE A 1 191 ? -0.498 5.648 -16.673 1.00 46.00 191 PHE A O 1
ATOM 1507 N N . GLY A 1 192 ? -0.414 5.805 -18.926 1.00 42.88 192 GLY A N 1
ATOM 1508 C CA . GLY A 1 192 ? -1.107 7.087 -19.082 1.00 42.88 192 GLY A CA 1
ATOM 1509 C C . GLY A 1 192 ? -0.446 8.271 -18.362 1.00 42.88 192 GLY A C 1
ATOM 1510 O O . GLY A 1 192 ? -0.064 8.204 -17.196 1.00 42.88 192 GLY A O 1
ATOM 1511 N N . ARG A 1 193 ? -0.362 9.427 -19.022 1.00 43.81 193 ARG A N 1
ATOM 1512 C CA . ARG A 1 193 ? -0.108 10.672 -18.283 1.00 43.81 193 ARG A CA 1
ATOM 1513 C C . ARG A 1 193 ? -1.340 10.985 -17.413 1.00 43.81 193 ARG A C 1
ATOM 1515 O O . ARG A 1 193 ? -2.461 10.803 -17.897 1.00 43.81 193 ARG A O 1
ATOM 1522 N N . PRO A 1 194 ? -1.178 11.419 -16.148 1.00 47.44 194 PRO A N 1
ATOM 1523 C CA . PRO A 1 194 ? -2.304 11.924 -15.366 1.00 47.44 194 PRO A CA 1
ATOM 1524 C C . PRO A 1 194 ? -2.984 13.064 -16.138 1.00 47.44 194 PRO A C 1
ATOM 1526 O O . PRO A 1 194 ? -2.310 13.877 -16.768 1.00 47.44 194 PRO A O 1
ATOM 1529 N N . VAL A 1 195 ? -4.319 13.102 -16.122 1.00 44.22 195 VAL A N 1
ATOM 1530 C CA . VAL A 1 195 ? -5.118 14.038 -16.945 1.00 44.22 195 VAL A CA 1
ATOM 1531 C C . VAL A 1 195 ? -5.172 15.448 -16.323 1.00 44.22 195 VAL A C 1
ATOM 1533 O O . VAL A 1 195 ? -5.660 16.387 -16.942 1.00 44.22 195 VAL A O 1
ATOM 1536 N N . GLY A 1 196 ? -4.619 15.634 -15.120 1.00 47.16 196 GLY A N 1
ATOM 1537 C CA . GLY A 1 196 ? -4.545 16.920 -14.418 1.00 47.16 196 GLY A CA 1
ATOM 1538 C C . GLY A 1 196 ? -3.114 17.405 -14.183 1.00 47.16 196 GLY A C 1
ATOM 1539 O O . GLY A 1 196 ? -2.154 16.649 -14.333 1.00 47.16 196 GLY A O 1
ATOM 1540 N N . ASN A 1 197 ? -2.977 18.669 -13.762 1.00 50.66 197 ASN A N 1
ATOM 1541 C CA . ASN A 1 197 ? -1.712 19.255 -13.307 1.00 50.66 197 ASN A CA 1
ATOM 1542 C C . ASN A 1 197 ? -1.001 18.276 -12.355 1.00 50.66 197 ASN A C 1
ATOM 1544 O O . ASN A 1 197 ? -1.481 18.048 -11.242 1.00 50.66 197 ASN A O 1
ATOM 1548 N N . ALA A 1 198 ? 0.136 17.713 -12.781 1.00 55.75 198 ALA A N 1
ATOM 1549 C CA . ALA A 1 198 ? 0.892 16.678 -12.065 1.00 55.75 198 ALA A CA 1
ATOM 1550 C C . ALA A 1 198 ? 1.096 16.925 -10.548 1.00 55.75 198 ALA A C 1
ATOM 1552 O O . ALA A 1 198 ? 1.011 15.954 -9.795 1.00 55.75 198 ALA A O 1
ATOM 1553 N N . PRO A 1 199 ? 1.271 18.173 -10.053 1.00 58.62 199 PRO A N 1
ATOM 1554 C CA . PRO A 1 199 ? 1.361 18.446 -8.615 1.00 58.62 199 PRO A CA 1
ATOM 1555 C C . PRO A 1 199 ? 0.119 18.022 -7.813 1.00 58.62 199 PRO A C 1
ATOM 1557 O O . PRO A 1 199 ? 0.249 17.548 -6.687 1.00 58.62 199 PRO A O 1
ATOM 1560 N N . SER A 1 200 ? -1.082 18.127 -8.396 1.00 70.56 200 SER A N 1
ATOM 1561 C CA . SER A 1 200 ? -2.334 17.748 -7.723 1.00 70.56 200 SER A CA 1
ATOM 1562 C C . SER A 1 200 ? -2.436 16.234 -7.521 1.00 70.56 200 SER A C 1
ATOM 1564 O O . SER A 1 200 ? -2.744 15.778 -6.426 1.00 70.56 200 SER A O 1
ATOM 1566 N N . PHE A 1 201 ? -2.087 15.437 -8.535 1.00 75.69 201 PHE A N 1
ATOM 1567 C CA . PHE A 1 201 ? -2.119 13.974 -8.445 1.00 75.69 201 PHE A CA 1
ATOM 1568 C C . PHE A 1 201 ? -1.118 13.444 -7.412 1.00 75.69 201 PHE A C 1
ATOM 1570 O O . PHE A 1 201 ? -1.435 12.541 -6.641 1.00 75.69 201 PHE A O 1
ATOM 1577 N N . VAL A 1 202 ? 0.074 14.049 -7.350 1.00 75.19 202 VAL A N 1
ATOM 1578 C CA . VAL A 1 202 ? 1.120 13.715 -6.372 1.00 75.19 202 VAL A CA 1
ATOM 1579 C C . VAL A 1 202 ? 0.623 13.898 -4.943 1.00 75.19 202 VAL A C 1
ATOM 1581 O O . VAL A 1 202 ? 0.764 13.001 -4.104 1.00 75.19 202 VAL A O 1
ATOM 1584 N N . ALA A 1 203 ? 0.047 15.070 -4.672 1.00 78.69 203 ALA A N 1
ATOM 1585 C CA . ALA A 1 203 ? -0.473 15.422 -3.361 1.00 78.69 203 ALA A CA 1
ATOM 1586 C C . ALA A 1 203 ? -1.622 14.488 -2.963 1.00 78.69 203 ALA A C 1
ATOM 1588 O O . ALA A 1 203 ? -1.637 13.986 -1.839 1.00 78.69 203 ALA A O 1
ATOM 1589 N N . ARG A 1 204 ? -2.530 14.176 -3.898 1.00 83.50 204 ARG A N 1
ATOM 1590 C CA . ARG A 1 204 ? -3.652 13.257 -3.660 1.00 83.50 204 ARG A CA 1
ATOM 1591 C C . ARG A 1 204 ? -3.216 11.820 -3.421 1.00 83.50 204 ARG A C 1
ATOM 1593 O O . ARG A 1 204 ? -3.711 11.203 -2.480 1.00 83.50 204 ARG A O 1
ATOM 1600 N N . LEU A 1 205 ? -2.253 11.304 -4.185 1.00 83.12 205 LEU A N 1
ATOM 1601 C CA . LEU A 1 205 ? -1.715 9.966 -3.945 1.00 83.12 205 LEU A CA 1
ATOM 1602 C C . LEU A 1 205 ? -0.992 9.889 -2.595 1.00 83.12 205 LEU A C 1
ATOM 1604 O O . LEU A 1 205 ? -1.177 8.932 -1.848 1.00 83.12 205 LEU A O 1
ATOM 1608 N N . SER A 1 206 ? -0.194 10.904 -2.259 1.00 85.19 206 SER A N 1
ATOM 1609 C CA . SER A 1 206 ? 0.522 10.954 -0.977 1.00 85.19 206 SER A CA 1
ATOM 1610 C C . SER A 1 206 ? -0.450 11.061 0.196 1.00 85.19 206 SER A C 1
ATOM 1612 O O . SER A 1 206 ? -0.296 10.349 1.182 1.00 85.19 206 SER A O 1
ATOM 1614 N N . SER A 1 207 ? -1.489 11.889 0.062 1.00 86.75 207 SER A N 1
ATOM 1615 C CA . SER A 1 207 ? -2.577 11.991 1.036 1.00 86.75 207 SER A CA 1
ATOM 1616 C C . SER A 1 207 ? -3.310 10.656 1.190 1.00 86.75 207 SER A C 1
ATOM 1618 O O . SER A 1 207 ? -3.482 10.168 2.302 1.00 86.75 207 SER A O 1
ATOM 1620 N N . SER A 1 208 ? -3.644 9.995 0.081 1.00 88.62 208 SER A N 1
ATOM 1621 C CA . SER A 1 208 ? -4.280 8.674 0.078 1.00 88.62 208 SER A CA 1
ATOM 1622 C C . SER A 1 208 ? -3.430 7.612 0.781 1.00 88.62 208 SER A C 1
ATOM 1624 O O . SER A 1 208 ? -3.940 6.835 1.591 1.00 88.62 208 SER A O 1
ATOM 1626 N N . PHE A 1 209 ? -2.119 7.595 0.519 1.00 90.12 209 PHE A N 1
ATOM 1627 C CA . PHE A 1 209 ? -1.184 6.701 1.198 1.00 90.12 209 PHE A CA 1
ATOM 1628 C C . PHE A 1 209 ? -1.096 7.015 2.696 1.00 90.12 209 PHE A C 1
ATOM 1630 O O . PHE A 1 209 ? -1.182 6.105 3.515 1.00 90.12 209 PHE A O 1
ATOM 1637 N N . HIS A 1 210 ? -1.014 8.296 3.058 1.00 91.44 210 HIS A N 1
ATOM 1638 C CA . HIS A 1 210 ? -1.031 8.755 4.445 1.00 91.44 210 HIS A CA 1
ATOM 1639 C C . HIS A 1 210 ? -2.286 8.279 5.198 1.00 91.44 210 HIS A C 1
ATOM 1641 O O . HIS A 1 210 ? -2.162 7.722 6.288 1.00 91.44 210 HIS A O 1
ATOM 1647 N N . GLN A 1 211 ? -3.476 8.386 4.592 1.00 92.75 211 GLN A N 1
ATOM 1648 C CA . GLN A 1 211 ? -4.715 7.876 5.196 1.00 92.75 211 GLN A CA 1
ATOM 1649 C C . GLN A 1 211 ? -4.692 6.355 5.396 1.00 92.75 211 GLN A C 1
ATOM 1651 O O . GLN A 1 211 ? -5.153 5.865 6.425 1.00 92.75 211 GLN A O 1
ATOM 1656 N N . CYS A 1 212 ? -4.102 5.593 4.467 1.00 93.31 212 CYS A N 1
ATOM 1657 C CA . CYS A 1 212 ? -3.934 4.145 4.640 1.00 93.31 212 CYS A CA 1
ATOM 1658 C C . CYS A 1 212 ? -3.024 3.801 5.829 1.00 93.31 212 CYS A C 1
ATOM 1660 O O . CYS A 1 212 ? -3.310 2.857 6.564 1.00 93.31 212 CYS A O 1
ATOM 1662 N N . LEU A 1 213 ? -1.940 4.559 6.028 1.00 93.88 213 LEU A N 1
ATOM 1663 C CA . LEU A 1 213 ? -1.032 4.359 7.162 1.00 93.88 213 LEU A CA 1
ATOM 1664 C C . LEU A 1 213 ? -1.727 4.665 8.491 1.00 93.88 213 LEU A C 1
ATOM 1666 O O . LEU A 1 213 ? -1.621 3.868 9.423 1.00 93.88 213 LEU A O 1
ATOM 1670 N N . LEU A 1 214 ? -2.469 5.777 8.567 1.00 95.06 214 LEU A N 1
ATOM 1671 C CA . LEU A 1 214 ? -3.257 6.127 9.751 1.00 95.06 214 LEU A CA 1
ATOM 1672 C C . LEU A 1 214 ? -4.325 5.073 10.053 1.00 95.06 214 LEU A C 1
ATOM 1674 O O . LEU A 1 214 ? -4.469 4.682 11.208 1.00 95.06 214 LEU A O 1
ATOM 1678 N N . LEU A 1 215 ? -5.031 4.571 9.036 1.00 95.44 215 LEU A N 1
ATOM 1679 C CA . LEU A 1 215 ? -6.028 3.511 9.193 1.00 95.44 215 LEU A CA 1
ATOM 1680 C C . LEU A 1 215 ? -5.417 2.239 9.807 1.00 95.44 215 LEU A C 1
ATOM 1682 O O . LEU A 1 215 ? -5.913 1.731 10.815 1.00 95.44 215 LEU A O 1
ATOM 1686 N N . GLU A 1 216 ? -4.316 1.739 9.240 1.00 94.38 216 GLU A N 1
ATOM 1687 C CA . GLU A 1 216 ? -3.630 0.539 9.741 1.00 94.38 216 GLU A CA 1
ATOM 1688 C C . GLU A 1 216 ? -3.091 0.734 11.166 1.00 94.38 216 GLU A C 1
ATOM 1690 O O . GLU A 1 216 ? -3.273 -0.131 12.030 1.00 94.38 216 GLU A O 1
ATOM 1695 N N . LEU A 1 217 ? -2.488 1.891 11.444 1.00 95.62 217 LEU A N 1
ATOM 1696 C CA . LEU A 1 217 ? -1.971 2.238 12.764 1.00 95.62 217 LEU A CA 1
ATOM 1697 C C . LEU A 1 217 ? -3.097 2.307 13.806 1.00 95.62 217 LEU A C 1
ATOM 1699 O O . LEU A 1 217 ? -3.036 1.628 14.834 1.00 95.62 217 LEU A O 1
ATOM 1703 N N . ARG A 1 218 ? -4.141 3.098 13.538 1.00 95.19 218 ARG A N 1
ATOM 1704 C CA . ARG A 1 218 ? -5.258 3.328 14.465 1.00 95.19 218 ARG A CA 1
ATOM 1705 C C . ARG A 1 218 ? -6.069 2.064 14.710 1.00 95.19 218 ARG A C 1
ATOM 1707 O O . ARG A 1 218 ? -6.465 1.819 15.848 1.00 95.19 218 ARG A O 1
ATOM 1714 N N . SER A 1 219 ? -6.263 1.235 13.681 1.00 93.75 219 SER A N 1
ATOM 1715 C CA . SER A 1 219 ? -6.909 -0.073 13.845 1.00 93.75 219 SER A CA 1
ATOM 1716 C C . SER A 1 219 ? -6.132 -0.961 14.824 1.00 93.75 219 SER A C 1
ATOM 1718 O O . SER A 1 219 ? -6.726 -1.567 15.708 1.00 93.75 219 SER A O 1
ATOM 1720 N N . SER A 1 220 ? -4.798 -0.948 14.763 1.00 93.81 220 SER A N 1
ATOM 1721 C CA . SER A 1 220 ? -3.953 -1.750 15.657 1.00 93.81 220 SER A CA 1
ATOM 1722 C C . SER A 1 220 ? -3.916 -1.192 17.086 1.00 93.81 220 SER A C 1
ATOM 1724 O O . SER A 1 220 ? -3.917 -1.951 18.054 1.00 93.81 220 SER A O 1
ATOM 1726 N N . LEU A 1 221 ? -3.952 0.136 17.246 1.00 93.00 221 LEU A N 1
ATOM 1727 C CA . LEU A 1 221 ? -4.143 0.774 18.554 1.00 93.00 221 LEU A CA 1
ATOM 1728 C C . LEU A 1 221 ? -5.490 0.400 19.188 1.00 93.00 221 LEU A C 1
ATOM 1730 O O . LEU A 1 221 ? -5.559 0.190 20.401 1.00 93.00 221 LEU A O 1
ATOM 1734 N N . LEU A 1 222 ? -6.557 0.330 18.386 1.00 91.38 222 LEU A N 1
ATOM 1735 C CA . LEU A 1 222 ? -7.891 -0.049 18.854 1.00 91.38 222 LEU A CA 1
ATOM 1736 C C . LEU A 1 222 ? -7.883 -1.475 19.412 1.00 91.38 222 LEU A C 1
ATOM 1738 O O . LEU A 1 222 ? -8.440 -1.721 20.483 1.00 91.38 222 LEU A O 1
ATOM 1742 N N . ASP A 1 223 ? -7.178 -2.377 18.739 1.00 90.31 223 ASP A N 1
ATOM 1743 C CA . ASP A 1 223 ? -7.056 -3.780 19.132 1.00 90.31 223 ASP A CA 1
ATOM 1744 C C . ASP A 1 223 ? -6.297 -3.950 20.435 1.00 90.31 223 ASP A C 1
ATOM 1746 O O . ASP A 1 223 ? -6.784 -4.585 21.371 1.00 90.31 223 ASP A O 1
ATOM 1750 N N . LEU A 1 224 ? -5.133 -3.306 20.532 1.00 89.50 224 LEU A N 1
ATOM 1751 C CA . LEU A 1 224 ? -4.331 -3.320 21.748 1.00 89.50 224 LEU A CA 1
ATOM 1752 C C . LEU A 1 224 ? -5.134 -2.786 22.937 1.00 89.50 224 LEU A C 1
ATOM 1754 O O . LEU A 1 224 ? -5.124 -3.396 24.005 1.00 89.50 224 LEU A O 1
ATOM 1758 N N . LYS A 1 225 ? -5.902 -1.704 22.760 1.00 87.00 225 LYS A N 1
ATOM 1759 C CA . LYS A 1 225 ? -6.772 -1.183 23.825 1.00 87.00 225 LYS A CA 1
ATOM 1760 C C . LYS A 1 225 ? -7.889 -2.155 24.201 1.00 87.00 225 LYS A C 1
ATOM 1762 O O . LYS A 1 225 ? -8.179 -2.299 25.388 1.00 87.00 225 LYS A O 1
ATOM 1767 N N . ALA A 1 226 ? -8.486 -2.851 23.233 1.00 84.62 226 ALA A N 1
ATOM 1768 C CA . ALA A 1 226 ? -9.513 -3.856 23.506 1.00 84.62 226 ALA A CA 1
ATOM 1769 C C . ALA A 1 226 ? -8.975 -5.014 24.371 1.00 84.62 226 ALA A C 1
ATOM 1771 O O . ALA A 1 226 ? -9.676 -5.501 25.263 1.00 84.62 226 ALA A O 1
ATOM 1772 N N . THR 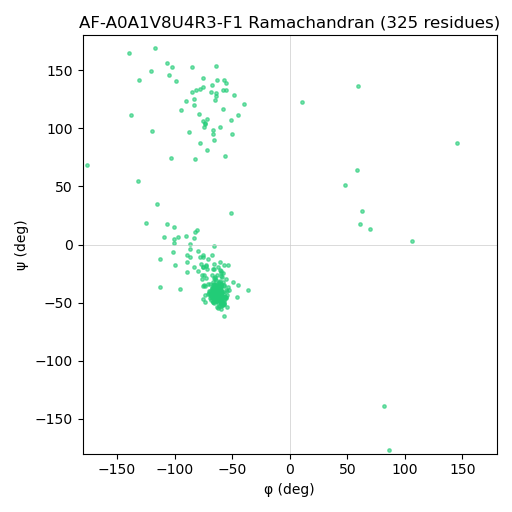A 1 227 ? -7.708 -5.402 24.182 1.00 81.12 227 THR A N 1
ATOM 1773 C CA . THR A 1 227 ? -7.064 -6.451 24.998 1.00 81.12 227 THR A CA 1
ATOM 1774 C C . THR A 1 227 ? -6.754 -6.019 26.437 1.00 81.12 227 THR A C 1
ATOM 1776 O O . THR A 1 227 ? -6.681 -6.863 27.322 1.00 81.12 227 THR A O 1
ATOM 1779 N N . GLN A 1 228 ? -6.661 -4.715 26.729 1.00 77.44 228 GLN A N 1
ATOM 1780 C CA . GLN A 1 228 ? -6.318 -4.184 28.062 1.00 77.44 228 GLN A CA 1
ATOM 1781 C C . GLN A 1 228 ? -7.502 -4.140 29.066 1.00 77.44 228 GLN A C 1
ATOM 1783 O O . GLN A 1 228 ? -7.391 -3.568 30.149 1.00 77.44 228 GLN A O 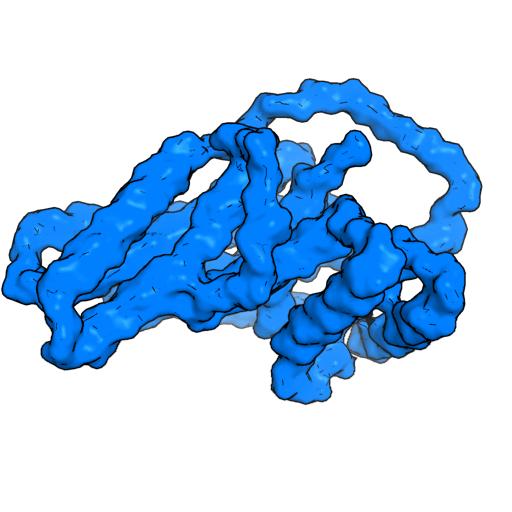1
ATOM 1788 N N . HIS A 1 229 ? -8.625 -4.797 28.749 1.00 56.34 229 HIS A N 1
ATOM 1789 C CA . HIS A 1 229 ? -9.687 -5.227 29.684 1.00 56.34 229 HIS A CA 1
ATOM 1790 C C . HIS A 1 229 ? -10.454 -4.169 30.501 1.00 56.34 229 HIS A C 1
ATOM 1792 O O . HIS A 1 229 ? -11.206 -4.527 31.409 1.00 56.34 229 HIS A O 1
ATOM 1798 N N . LYS A 1 230 ? -10.421 -2.884 30.132 1.00 58.06 230 LYS A N 1
ATOM 1799 C CA . LYS A 1 230 ? -11.495 -1.945 30.512 1.00 58.06 230 LYS A CA 1
ATOM 1800 C C . LYS A 1 230 ? -11.857 -1.043 29.332 1.00 58.06 230 LYS A C 1
ATOM 1802 O O . LYS A 1 230 ? -11.043 -0.182 28.993 1.00 58.06 230 LYS A O 1
ATOM 1807 N N . PRO A 1 231 ? -13.057 -1.183 28.727 1.00 53.22 231 PRO A N 1
ATOM 1808 C CA . PRO A 1 231 ? -13.557 -0.207 27.767 1.00 53.22 231 PRO A CA 1
ATOM 1809 C C . PRO A 1 231 ? -13.799 1.106 28.513 1.00 53.22 231 PRO A C 1
ATOM 1811 O O . PRO A 1 231 ? -14.844 1.350 29.106 1.00 53.22 231 PRO A O 1
ATOM 1814 N N . THR A 1 232 ? -12.767 1.931 28.544 1.00 55.44 232 THR A N 1
ATOM 1815 C CA . THR A 1 232 ? -12.818 3.311 29.006 1.00 55.44 232 THR A CA 1
ATOM 1816 C C . THR A 1 232 ? -13.271 4.181 27.824 1.00 55.44 232 THR A C 1
ATOM 1818 O O . THR A 1 232 ? -13.048 3.818 26.662 1.00 55.44 232 THR A O 1
ATOM 1821 N N . GLU A 1 233 ? -13.915 5.324 28.095 1.00 53.62 233 GLU A N 1
ATOM 1822 C CA . GLU A 1 233 ? -14.284 6.358 27.102 1.00 53.62 233 GLU A CA 1
ATOM 1823 C C . GLU A 1 233 ? -13.275 6.590 25.949 1.00 53.62 233 GLU A C 1
ATOM 1825 O O . GLU A 1 233 ? -13.731 6.712 24.806 1.00 53.62 233 GLU A O 1
ATOM 1830 N N . PRO A 1 234 ? -11.936 6.566 26.149 1.00 59.81 234 PRO A N 1
ATOM 1831 C CA . PRO A 1 234 ? -10.941 6.652 25.069 1.00 59.81 234 PRO A CA 1
ATOM 1832 C C . PRO A 1 234 ? -11.082 5.633 23.923 1.00 59.81 234 PRO A C 1
ATOM 1834 O O . PRO A 1 234 ? -10.518 5.861 22.853 1.00 59.81 234 PRO A O 1
ATOM 1837 N N . THR A 1 235 ? -11.825 4.535 24.093 1.00 65.81 235 THR A N 1
ATOM 1838 C CA . THR A 1 235 ? -12.063 3.538 23.026 1.00 65.81 235 THR A CA 1
ATOM 1839 C C . THR A 1 235 ? -13.058 4.046 21.974 1.00 65.81 235 THR A C 1
ATOM 1841 O O . THR A 1 235 ? -12.894 3.785 20.782 1.00 65.81 235 THR A O 1
ATOM 1844 N N . ARG A 1 236 ? -14.069 4.828 22.390 1.00 64.88 236 ARG A N 1
ATOM 1845 C CA . ARG A 1 236 ? -15.065 5.415 21.472 1.00 64.88 236 ARG A CA 1
ATOM 1846 C C . ARG A 1 236 ? -14.450 6.505 20.599 1.00 64.88 236 ARG A C 1
ATOM 1848 O O . ARG A 1 236 ? -14.696 6.525 19.400 1.00 64.88 236 ARG A O 1
ATOM 1855 N N . CYS A 1 237 ? -13.608 7.350 21.194 1.00 80.88 237 CYS A N 1
ATOM 1856 C CA . CYS A 1 237 ? -12.863 8.379 20.466 1.00 80.88 237 CYS A CA 1
ATOM 1857 C C . CYS A 1 237 ? -11.954 7.754 19.394 1.00 80.88 237 CYS A C 1
ATOM 1859 O O . CYS A 1 237 ? -11.974 8.174 18.243 1.00 80.88 237 CYS A O 1
ATOM 1861 N N . LEU A 1 238 ? -11.231 6.680 19.737 1.00 84.44 238 LEU A N 1
ATOM 1862 C CA . LEU A 1 238 ? -10.358 6.007 18.777 1.00 84.44 238 LEU A CA 1
ATOM 1863 C C . LEU A 1 238 ? -11.131 5.326 17.639 1.00 84.44 238 LEU A C 1
ATOM 1865 O O . LEU A 1 238 ? -10.687 5.388 16.501 1.00 84.44 238 LEU A O 1
ATOM 1869 N N . THR A 1 239 ? -12.290 4.724 17.923 1.00 87.38 239 THR A N 1
ATOM 1870 C CA . THR A 1 239 ? -13.141 4.123 16.877 1.00 87.38 239 THR A CA 1
ATOM 1871 C C . THR A 1 239 ? -13.563 5.174 15.849 1.00 87.38 239 THR A C 1
ATOM 1873 O O . THR A 1 239 ? -13.373 4.962 14.656 1.00 87.38 239 THR A O 1
ATOM 1876 N N . ALA A 1 240 ? -14.017 6.347 16.309 1.00 87.94 240 ALA A N 1
ATOM 1877 C CA . ALA A 1 240 ? -14.387 7.453 15.426 1.00 87.94 240 ALA A CA 1
ATOM 1878 C C . ALA A 1 240 ? -13.215 7.929 14.547 1.00 87.94 240 ALA A C 1
ATOM 1880 O O . ALA A 1 240 ? -13.408 8.187 13.364 1.00 87.94 240 ALA A O 1
ATOM 1881 N N . LEU A 1 241 ? -11.993 7.984 15.090 1.00 89.38 241 LEU A N 1
ATOM 1882 C CA . LEU A 1 241 ? -10.792 8.334 14.319 1.00 89.38 241 LEU A CA 1
ATOM 1883 C C . LEU A 1 241 ? -10.437 7.277 13.260 1.00 89.38 241 LEU A C 1
ATOM 1885 O O . LEU A 1 241 ? -9.923 7.613 12.188 1.00 89.38 241 LEU A O 1
ATOM 1889 N N . VAL A 1 242 ? -10.678 5.994 13.545 1.00 91.62 242 VAL A N 1
ATOM 1890 C CA . VAL A 1 242 ? -10.464 4.917 12.565 1.00 91.62 242 VAL A CA 1
ATOM 1891 C C . VAL A 1 242 ? -11.491 5.035 11.439 1.00 91.62 242 VAL A C 1
ATOM 1893 O O . VAL A 1 242 ? -11.111 4.989 10.269 1.00 91.62 242 VAL A O 1
ATOM 1896 N N . ASP A 1 243 ? -12.759 5.268 11.783 1.00 91.12 243 ASP A N 1
ATOM 1897 C CA . ASP A 1 243 ? -13.846 5.466 10.819 1.00 91.12 243 ASP A CA 1
ATOM 1898 C C . ASP A 1 243 ? -13.624 6.708 9.945 1.00 91.12 243 ASP A C 1
ATOM 1900 O O . ASP A 1 243 ? -13.822 6.646 8.733 1.00 91.12 243 ASP A O 1
ATOM 1904 N N . GLU A 1 244 ? -13.133 7.808 10.522 1.00 92.44 244 GLU A N 1
ATOM 1905 C CA . GLU A 1 244 ? -12.733 9.006 9.777 1.00 92.44 244 GLU A CA 1
ATOM 1906 C C . GLU A 1 244 ? -11.617 8.690 8.770 1.00 92.44 244 GLU A C 1
ATOM 1908 O O . GLU A 1 244 ? -11.718 9.037 7.593 1.00 92.44 244 GLU A O 1
ATOM 1913 N N . SER A 1 245 ? -10.581 7.962 9.198 1.00 92.31 245 SER A N 1
ATOM 1914 C CA . SER A 1 245 ? -9.474 7.559 8.313 1.00 92.31 245 SER A CA 1
ATOM 1915 C C . SER A 1 245 ? -9.970 6.652 7.182 1.00 92.31 245 SER A C 1
ATOM 1917 O O . SER A 1 245 ? -9.533 6.777 6.037 1.00 92.31 245 SER A O 1
ATOM 1919 N N . ALA A 1 246 ? -10.911 5.751 7.486 1.00 93.94 246 ALA A N 1
ATOM 1920 C CA . ALA A 1 246 ? -11.533 4.877 6.502 1.00 93.94 246 ALA A CA 1
ATOM 1921 C C . ALA A 1 246 ? -12.395 5.660 5.498 1.00 93.94 246 ALA A C 1
ATOM 1923 O O . ALA A 1 246 ? -12.337 5.380 4.302 1.00 93.94 246 ALA A O 1
ATOM 1924 N N . ALA A 1 247 ? -13.156 6.656 5.958 1.00 92.56 247 ALA A N 1
ATOM 1925 C CA . ALA A 1 247 ? -13.942 7.533 5.095 1.00 92.56 247 ALA A CA 1
ATOM 1926 C C . ALA A 1 247 ? -13.041 8.344 4.151 1.00 92.56 247 ALA A C 1
ATOM 1928 O O . ALA A 1 247 ? -13.234 8.305 2.940 1.00 92.56 247 ALA A O 1
ATOM 1929 N N . LEU A 1 248 ? -11.983 8.973 4.673 1.00 91.19 248 LEU A N 1
ATOM 1930 C CA . LEU A 1 248 ? -11.030 9.733 3.857 1.00 91.19 248 LEU A CA 1
ATOM 1931 C C . LEU A 1 248 ? -10.291 8.846 2.843 1.00 91.19 248 LEU A C 1
ATOM 1933 O O . LEU A 1 248 ? -10.103 9.235 1.689 1.00 91.19 248 LEU A O 1
ATOM 1937 N N . ALA A 1 249 ? -9.883 7.636 3.242 1.00 91.50 249 ALA A N 1
ATOM 1938 C CA . ALA A 1 249 ? -9.258 6.685 2.325 1.00 91.50 249 ALA A CA 1
ATOM 1939 C C . ALA A 1 249 ? -10.232 6.205 1.237 1.00 91.50 249 ALA A C 1
ATOM 1941 O O . ALA A 1 249 ? -9.803 5.990 0.100 1.00 91.50 249 ALA A O 1
ATOM 1942 N N . ARG A 1 250 ? -11.521 6.054 1.572 1.00 93.56 250 ARG A N 1
ATOM 1943 C CA . ARG A 1 250 ? -12.592 5.703 0.634 1.00 93.56 250 ARG A CA 1
ATOM 1944 C C . ARG A 1 250 ? -12.834 6.818 -0.378 1.00 93.56 250 ARG A C 1
ATOM 1946 O O . ARG A 1 250 ? -12.833 6.530 -1.570 1.00 93.56 250 ARG A O 1
ATOM 1953 N N . ASP A 1 251 ? -12.984 8.059 0.073 1.00 89.56 251 ASP A N 1
ATOM 1954 C CA . ASP A 1 251 ? -13.186 9.217 -0.808 1.00 89.56 251 ASP A CA 1
ATOM 1955 C C . ASP A 1 251 ? -12.000 9.390 -1.771 1.00 89.56 251 ASP A C 1
ATOM 1957 O O . ASP A 1 251 ? -12.172 9.677 -2.958 1.00 89.56 251 ASP A O 1
ATOM 1961 N N . GLY A 1 252 ? -10.787 9.098 -1.287 1.00 88.56 252 GLY A N 1
ATOM 1962 C CA . GLY A 1 252 ? -9.583 9.070 -2.110 1.00 88.56 252 GLY A CA 1
ATOM 1963 C C . GLY A 1 252 ? -9.631 8.058 -3.262 1.00 88.56 252 GLY A C 1
ATOM 1964 O O . GLY A 1 252 ? -8.986 8.292 -4.279 1.00 88.56 252 GLY A O 1
ATOM 1965 N N . ILE A 1 253 ? -10.384 6.955 -3.168 1.00 91.75 253 ILE A N 1
ATOM 1966 C CA . ILE A 1 253 ? -10.494 5.977 -4.269 1.00 91.75 253 ILE A CA 1
ATOM 1967 C C . ILE A 1 253 ? -11.201 6.604 -5.472 1.00 91.75 253 ILE A C 1
ATOM 1969 O O . ILE A 1 253 ? -10.694 6.522 -6.593 1.00 91.75 253 ILE A O 1
ATOM 1973 N N . ASP A 1 254 ? -12.356 7.232 -5.254 1.00 87.94 254 ASP A N 1
ATOM 1974 C CA . ASP A 1 254 ? -13.148 7.812 -6.341 1.00 87.94 254 ASP A CA 1
ATOM 1975 C C . ASP A 1 254 ? -12.409 8.990 -6.991 1.00 87.94 254 ASP A C 1
ATOM 1977 O O . ASP A 1 254 ? -12.357 9.089 -8.222 1.00 87.94 254 ASP A O 1
ATOM 1981 N N . GLU A 1 255 ? -11.748 9.826 -6.182 1.00 87.12 255 GLU A N 1
ATOM 1982 C CA . GLU A 1 255 ? -10.904 10.914 -6.680 1.00 87.12 255 GLU A CA 1
ATOM 1983 C C . GLU A 1 255 ? -9.741 10.384 -7.536 1.00 87.12 255 GLU A C 1
ATOM 1985 O O . GLU A 1 255 ? -9.549 10.823 -8.674 1.00 87.12 255 GLU A O 1
ATOM 1990 N N . MET A 1 256 ? -8.995 9.390 -7.044 1.00 86.44 256 MET A N 1
ATOM 1991 C CA . MET A 1 256 ? -7.847 8.830 -7.765 1.00 86.44 256 MET A CA 1
ATOM 1992 C C . MET A 1 256 ? -8.251 8.122 -9.062 1.00 86.44 256 MET A C 1
ATOM 1994 O O . MET A 1 256 ? -7.527 8.212 -10.060 1.00 86.44 256 MET A O 1
ATOM 1998 N N . ILE A 1 257 ? -9.419 7.471 -9.092 1.00 87.75 257 ILE A N 1
ATOM 1999 C CA . ILE A 1 257 ? -9.994 6.908 -10.321 1.00 87.75 257 ILE A CA 1
ATOM 2000 C C . ILE A 1 257 ? -10.297 8.021 -11.331 1.00 87.75 257 ILE A C 1
ATOM 2002 O O . ILE A 1 257 ? -9.961 7.873 -12.508 1.00 87.75 257 ILE A O 1
ATOM 2006 N N . GLY A 1 258 ? -10.891 9.131 -10.879 1.00 84.12 258 GLY A N 1
ATOM 2007 C CA . GLY A 1 258 ? -11.226 10.280 -11.724 1.00 84.12 258 GLY A CA 1
ATOM 2008 C C . GLY A 1 258 ? -10.004 11.003 -12.299 1.00 84.12 258 GLY A C 1
ATOM 2009 O O . GLY A 1 258 ? -10.043 11.468 -13.436 1.00 84.12 258 GLY A O 1
ATOM 2010 N N . MET A 1 259 ? -8.899 11.061 -11.551 1.00 79.94 259 MET A N 1
ATOM 2011 C CA . MET A 1 259 ? -7.657 11.724 -11.983 1.00 79.94 259 MET A CA 1
ATOM 2012 C C . MET A 1 259 ? -6.755 10.845 -12.867 1.00 79.94 259 MET A C 1
ATOM 2014 O O . MET A 1 259 ? -5.872 11.350 -13.572 1.00 79.94 259 MET A O 1
ATOM 2018 N N . SER A 1 260 ? -6.950 9.527 -12.824 1.00 80.56 260 SER A N 1
ATOM 2019 C CA . SER A 1 260 ? -6.118 8.549 -13.523 1.00 80.56 260 SER A CA 1
ATOM 2020 C C . SER A 1 260 ? -6.541 8.370 -14.985 1.00 80.56 260 SER A C 1
ATOM 2022 O O . SER A 1 260 ? -7.658 7.939 -15.285 1.00 80.56 260 SER A O 1
ATOM 2024 N N . GLY A 1 261 ? -5.611 8.660 -15.903 1.00 70.62 261 GLY A N 1
ATOM 2025 C CA . GLY A 1 261 ? -5.867 8.651 -17.347 1.00 70.62 261 GLY A CA 1
ATOM 2026 C C . GLY A 1 261 ? -6.059 7.263 -17.957 1.00 70.62 261 GLY A C 1
ATOM 2027 O O . GLY A 1 261 ? -6.974 7.077 -18.755 1.00 70.62 261 GLY A O 1
ATOM 2028 N N . SER A 1 262 ? -5.238 6.276 -17.578 1.00 78.06 262 SER A N 1
ATOM 2029 C CA . SER A 1 262 ? -5.361 4.905 -18.098 1.00 78.06 262 SER A CA 1
ATOM 2030 C C . SER A 1 262 ? -6.046 3.967 -17.091 1.00 78.06 262 SER A C 1
ATOM 2032 O O . SER A 1 262 ? -5.910 4.173 -15.879 1.00 78.06 262 SER A O 1
ATOM 2034 N N . PRO A 1 263 ? -6.719 2.891 -17.551 1.00 79.81 263 PRO A N 1
ATOM 2035 C CA . PRO A 1 263 ? -7.268 1.863 -16.666 1.00 79.81 263 PRO A CA 1
ATOM 2036 C C . PRO A 1 263 ? -6.230 1.284 -15.697 1.00 79.81 263 PRO A C 1
ATOM 2038 O O . PRO A 1 263 ? -6.522 1.069 -14.524 1.00 79.81 263 PRO A O 1
ATOM 2041 N N . ILE A 1 264 ? -4.991 1.072 -16.154 1.00 78.12 264 ILE A N 1
ATOM 2042 C CA . ILE A 1 264 ? -3.936 0.492 -15.314 1.00 78.12 264 ILE A CA 1
ATOM 2043 C C . ILE A 1 264 ? -3.517 1.481 -14.220 1.00 78.12 264 ILE A C 1
ATOM 2045 O O . ILE A 1 264 ? -3.348 1.074 -13.071 1.00 78.12 264 ILE A O 1
ATOM 2049 N N . SER A 1 265 ? -3.413 2.781 -14.529 1.00 78.00 265 SER A N 1
ATOM 2050 C CA . SER A 1 265 ? -3.115 3.812 -13.517 1.00 78.00 265 SER A CA 1
ATOM 2051 C C . SER A 1 265 ? -4.207 3.879 -12.452 1.00 78.00 265 SER A C 1
ATOM 2053 O O . SER A 1 265 ? -3.889 4.037 -11.275 1.00 78.00 265 SER A O 1
ATOM 2055 N N . ARG A 1 266 ? -5.482 3.710 -12.840 1.00 85.44 266 ARG A N 1
ATOM 2056 C CA . ARG A 1 266 ? -6.602 3.607 -11.887 1.00 85.44 266 ARG A CA 1
ATOM 2057 C C . ARG A 1 266 ? -6.392 2.431 -10.946 1.00 85.44 266 ARG A C 1
ATOM 2059 O O . ARG A 1 266 ? -6.393 2.624 -9.741 1.00 85.44 266 ARG A O 1
ATOM 2066 N N . GLY A 1 267 ? -6.133 1.238 -11.483 1.00 86.94 267 GLY A N 1
ATOM 2067 C CA . GLY A 1 267 ? -5.869 0.049 -10.669 1.00 86.94 267 GLY A 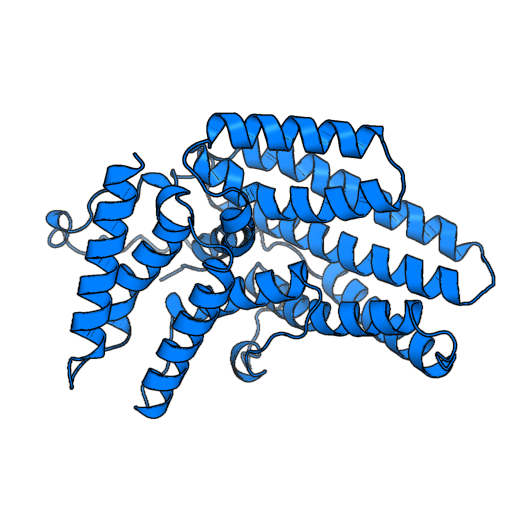CA 1
ATOM 2068 C C . GLY A 1 267 ? -4.697 0.244 -9.701 1.00 86.94 267 GLY A C 1
ATOM 2069 O O . GLY A 1 267 ? -4.841 0.011 -8.505 1.00 86.94 267 GLY A O 1
ATOM 2070 N N . ILE A 1 268 ? -3.556 0.730 -10.196 1.00 83.19 268 ILE A N 1
ATOM 2071 C CA . ILE A 1 268 ? -2.351 0.964 -9.384 1.00 83.19 268 ILE A CA 1
ATOM 2072 C C . ILE A 1 268 ? -2.606 1.988 -8.276 1.00 83.19 268 ILE A C 1
ATOM 2074 O O . ILE A 1 268 ? -2.199 1.764 -7.138 1.00 83.19 268 ILE A O 1
ATOM 2078 N N . SER A 1 269 ? -3.274 3.098 -8.595 1.00 84.38 269 SER A N 1
ATOM 2079 C CA . SER A 1 269 ? -3.481 4.192 -7.642 1.00 84.38 269 SER A CA 1
ATOM 2080 C C . SER A 1 269 ? -4.369 3.814 -6.462 1.00 84.38 269 SER A C 1
ATOM 2082 O O . SER A 1 269 ? -4.157 4.358 -5.384 1.00 84.38 269 SER A O 1
ATOM 2084 N N . VAL A 1 270 ? -5.302 2.868 -6.635 1.00 90.25 270 VAL A N 1
ATOM 2085 C CA . VAL A 1 270 ? -6.306 2.546 -5.603 1.00 90.25 270 VAL A CA 1
ATOM 2086 C C . VAL A 1 270 ? -6.173 1.170 -4.964 1.00 90.25 270 VAL A C 1
ATOM 2088 O O . VAL A 1 270 ? -6.804 0.896 -3.941 1.00 90.25 270 VAL A O 1
ATOM 2091 N N . ARG A 1 271 ? -5.354 0.274 -5.524 1.00 91.06 271 ARG A N 1
ATOM 2092 C CA . ARG A 1 271 ? -5.285 -1.127 -5.078 1.00 91.06 271 ARG A CA 1
ATOM 2093 C C . ARG A 1 271 ? -4.886 -1.280 -3.608 1.00 91.06 271 ARG A C 1
ATOM 2095 O O . ARG A 1 271 ? -5.416 -2.174 -2.938 1.00 91.06 271 ARG A O 1
ATOM 2102 N N . LEU A 1 272 ? -3.998 -0.421 -3.105 1.00 89.44 272 LEU A N 1
ATOM 2103 C CA . LEU A 1 272 ? -3.623 -0.386 -1.691 1.00 89.44 272 LEU A CA 1
ATOM 2104 C C . LEU A 1 272 ? -4.789 0.047 -0.794 1.00 89.44 272 LEU A C 1
ATOM 2106 O O . LEU A 1 272 ? -5.085 -0.639 0.182 1.00 89.44 272 LEU A O 1
ATOM 2110 N N . GLN A 1 273 ? -5.476 1.139 -1.139 1.00 92.81 273 GLN A N 1
ATOM 2111 C CA . GLN A 1 273 ? -6.627 1.635 -0.376 1.00 92.81 273 GLN A CA 1
ATOM 2112 C C . GLN A 1 273 ? -7.721 0.572 -0.297 1.00 92.81 273 GLN A C 1
ATOM 2114 O O . GLN A 1 273 ? -8.203 0.265 0.791 1.00 92.81 273 GLN A O 1
ATOM 2119 N N . ILE A 1 274 ? -8.045 -0.063 -1.430 1.00 95.19 274 ILE A N 1
ATOM 2120 C CA . ILE A 1 274 ? -9.010 -1.168 -1.481 1.00 95.19 274 ILE A CA 1
ATOM 2121 C C . ILE A 1 274 ? -8.582 -2.304 -0.546 1.00 95.19 274 ILE A C 1
ATOM 2123 O O . ILE A 1 274 ? -9.410 -2.826 0.197 1.00 95.19 274 ILE A O 1
ATOM 2127 N N . HIS A 1 275 ? -7.300 -2.687 -0.549 1.00 93.62 275 HIS A N 1
ATOM 2128 C CA . HIS A 1 275 ? -6.800 -3.745 0.330 1.00 93.62 275 HIS A CA 1
ATOM 2129 C C . HIS A 1 275 ? -7.002 -3.408 1.815 1.00 93.62 275 HIS A C 1
ATOM 2131 O O . HIS A 1 275 ? -7.599 -4.204 2.542 1.00 93.62 275 HIS A O 1
ATOM 2137 N N . MET A 1 276 ? -6.540 -2.234 2.252 1.00 93.19 276 MET A N 1
ATOM 2138 C CA . MET A 1 276 ? -6.591 -1.831 3.663 1.00 93.19 276 MET A CA 1
ATOM 2139 C C . MET A 1 276 ? -8.034 -1.610 4.137 1.00 93.19 276 MET A C 1
ATOM 2141 O O . MET A 1 276 ? -8.430 -2.105 5.192 1.00 93.19 276 MET A O 1
ATOM 2145 N N . LEU A 1 277 ? -8.875 -0.966 3.322 1.00 95.56 277 LEU A N 1
ATOM 2146 C CA . LEU A 1 277 ? -10.285 -0.757 3.656 1.00 95.56 277 LEU A CA 1
ATOM 2147 C C . LEU A 1 277 ? -11.075 -2.068 3.712 1.00 95.56 277 LEU A C 1
ATOM 2149 O O . LEU A 1 277 ? -11.917 -2.228 4.591 1.00 95.56 277 LEU A O 1
ATOM 2153 N N . LYS A 1 278 ? -10.792 -3.046 2.835 1.00 95.75 278 LYS A N 1
ATOM 2154 C CA . LYS A 1 278 ? -11.438 -4.369 2.913 1.00 95.75 278 LYS A CA 1
ATOM 2155 C C . LYS A 1 278 ? -11.111 -5.060 4.231 1.00 95.75 278 LYS A C 1
ATOM 2157 O O . LYS A 1 278 ? -12.006 -5.664 4.824 1.00 95.75 278 LYS A O 1
ATOM 2162 N N . ARG A 1 279 ? -9.860 -4.967 4.701 1.00 93.38 279 ARG A N 1
ATOM 2163 C CA . ARG A 1 279 ? -9.459 -5.496 6.015 1.00 93.38 279 ARG A CA 1
ATOM 2164 C C . ARG A 1 279 ? -10.222 -4.800 7.136 1.00 93.38 279 ARG A C 1
ATOM 2166 O O . ARG A 1 279 ? -10.785 -5.492 7.982 1.00 93.38 279 ARG A O 1
ATOM 2173 N N . TRP A 1 280 ? -10.290 -3.468 7.108 1.00 94.44 280 TRP A N 1
ATOM 2174 C CA . TRP A 1 280 ? -11.034 -2.694 8.100 1.00 94.44 280 TRP A CA 1
ATOM 2175 C C . TRP A 1 280 ? -12.523 -3.048 8.119 1.00 94.44 280 TRP A C 1
ATOM 2177 O O . TRP A 1 280 ? -13.012 -3.480 9.154 1.00 94.44 280 TRP A O 1
ATOM 2187 N N . TYR A 1 281 ? -13.234 -2.961 6.992 1.00 95.44 281 TYR A N 1
ATOM 2188 C CA . TYR A 1 281 ? -14.677 -3.224 6.954 1.00 95.44 281 TYR A CA 1
ATOM 2189 C C . TYR A 1 281 ? -15.039 -4.670 7.300 1.00 95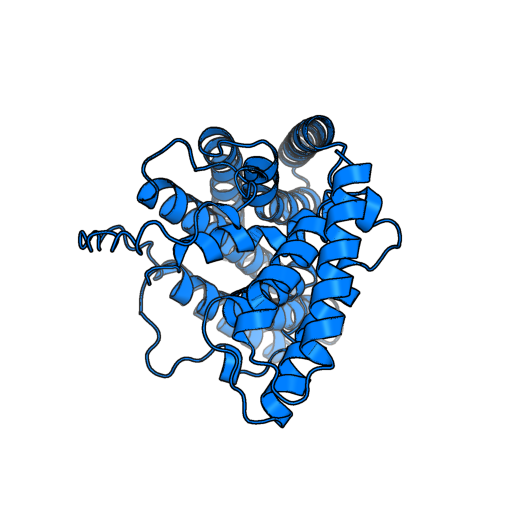.44 281 TYR A C 1
ATOM 2191 O O . TYR A 1 281 ? -16.037 -4.911 7.977 1.00 95.44 281 TYR A O 1
ATOM 2199 N N . SER A 1 282 ? -14.203 -5.640 6.913 1.00 93.94 282 SER A N 1
ATOM 2200 C CA . SER A 1 282 ? -14.386 -7.034 7.344 1.00 93.94 282 SER A CA 1
ATOM 2201 C C . SER A 1 282 ? -14.266 -7.170 8.864 1.00 93.94 282 SER A C 1
ATOM 2203 O O . SER A 1 282 ? -15.007 -7.927 9.487 1.00 93.94 282 SER A O 1
ATOM 2205 N N . ARG A 1 283 ? -13.343 -6.417 9.470 1.00 90.00 283 ARG A N 1
ATOM 2206 C CA . ARG A 1 283 ? -13.089 -6.421 10.910 1.00 90.00 283 ARG A CA 1
ATOM 2207 C C . ARG A 1 283 ? -14.169 -5.677 11.700 1.00 90.00 283 ARG A C 1
ATOM 2209 O O . ARG A 1 283 ? -14.645 -6.201 12.704 1.00 90.00 283 ARG A O 1
ATOM 2216 N N . SER A 1 284 ? -14.552 -4.479 11.262 1.00 90.62 284 SER A N 1
ATOM 2217 C CA . SER A 1 284 ? -15.569 -3.639 11.910 1.00 90.62 284 SER A CA 1
ATOM 2218 C C . SER A 1 284 ? -16.998 -4.135 11.675 1.00 90.62 284 SER A C 1
ATOM 2220 O O . SER A 1 284 ? -17.922 -3.657 12.328 1.00 90.62 284 SER A O 1
ATOM 2222 N N . ARG A 1 285 ? -17.177 -5.131 10.791 1.00 92.19 285 ARG A N 1
ATOM 2223 C CA . ARG A 1 285 ? -18.473 -5.670 10.350 1.00 92.19 285 ARG A CA 1
ATOM 2224 C C . ARG A 1 285 ? -19.332 -4.638 9.611 1.00 92.19 285 ARG A C 1
ATOM 2226 O O . ARG A 1 285 ? -20.557 -4.732 9.617 1.00 92.19 285 ARG A O 1
ATOM 2233 N N . ASP A 1 286 ? -18.697 -3.678 8.940 1.00 94.00 286 ASP A N 1
ATOM 2234 C CA . ASP A 1 286 ? -19.378 -2.765 8.021 1.00 94.00 286 ASP A CA 1
ATOM 2235 C C . ASP A 1 286 ? -19.662 -3.468 6.682 1.00 94.00 286 ASP A C 1
ATOM 2237 O O . ASP A 1 286 ? -18.888 -3.416 5.720 1.00 94.00 286 ASP A O 1
ATOM 2241 N N . GLU A 1 287 ? -20.808 -4.144 6.611 1.00 96.00 287 GLU A N 1
ATOM 2242 C CA . GLU A 1 287 ? -21.251 -4.842 5.401 1.00 96.00 287 GLU A CA 1
ATOM 2243 C C . GLU A 1 287 ? -21.529 -3.893 4.226 1.00 96.00 287 GLU A C 1
ATOM 2245 O O . GLU A 1 287 ? -21.428 -4.292 3.062 1.00 96.00 287 GLU A O 1
ATOM 2250 N N . ALA A 1 288 ? -21.913 -2.641 4.489 1.00 95.31 288 ALA A N 1
ATOM 2251 C CA . ALA A 1 288 ? -22.202 -1.674 3.437 1.00 95.31 288 ALA A CA 1
ATOM 2252 C C . ALA A 1 288 ? -20.905 -1.199 2.772 1.00 95.31 288 ALA A C 1
ATOM 2254 O O . ALA A 1 288 ? -20.792 -1.272 1.543 1.00 95.31 288 ALA A O 1
ATOM 2255 N N . GLY A 1 289 ? -19.916 -0.799 3.576 1.00 94.44 289 GLY A N 1
ATOM 2256 C CA . GLY A 1 289 ? -18.578 -0.446 3.110 1.00 94.44 289 GLY A CA 1
ATOM 2257 C C . GLY A 1 289 ? -17.904 -1.604 2.375 1.00 94.44 289 GLY A C 1
ATOM 2258 O O . GLY A 1 289 ? -17.376 -1.423 1.273 1.00 94.44 289 GLY A O 1
ATOM 2259 N N . LEU A 1 290 ? -17.992 -2.824 2.920 1.00 96.31 290 LEU A N 1
ATOM 2260 C CA . LEU A 1 290 ? -17.417 -4.010 2.285 1.00 96.31 290 LEU A CA 1
ATOM 2261 C C . LEU A 1 290 ? -18.075 -4.325 0.932 1.00 96.31 290 LEU A C 1
ATOM 2263 O O . LEU A 1 290 ? -17.367 -4.589 -0.040 1.00 96.31 290 LEU A O 1
ATOM 2267 N N . ARG A 1 291 ? -19.412 -4.262 0.832 1.00 97.12 291 ARG A N 1
ATOM 2268 C CA . ARG A 1 291 ? -20.121 -4.468 -0.446 1.00 97.12 291 ARG A CA 1
ATOM 2269 C C . ARG A 1 291 ? -19.720 -3.438 -1.494 1.00 97.12 291 ARG A C 1
ATOM 2271 O O . ARG A 1 291 ? -19.475 -3.822 -2.636 1.00 97.12 291 ARG A O 1
ATOM 2278 N N . TRP A 1 292 ? -19.625 -2.165 -1.108 1.00 96.12 292 TRP A N 1
ATOM 2279 C CA . TRP A 1 292 ? -19.171 -1.106 -2.009 1.00 96.12 292 TRP A CA 1
ATOM 2280 C C . TRP A 1 292 ? -17.754 -1.391 -2.527 1.00 96.12 292 TRP A C 1
ATOM 2282 O O . TRP A 1 292 ? -17.538 -1.370 -3.736 1.00 96.12 292 TRP A O 1
ATOM 2292 N N . LEU A 1 293 ? -16.811 -1.767 -1.652 1.00 96.44 293 LEU A N 1
ATOM 2293 C CA . LEU A 1 293 ? -15.447 -2.118 -2.070 1.00 96.44 293 LEU A CA 1
ATOM 2294 C C . LEU A 1 293 ? -15.404 -3.313 -3.014 1.00 96.44 293 LEU A C 1
ATOM 2296 O O . LEU A 1 293 ? -14.675 -3.274 -3.999 1.00 96.44 293 LEU A O 1
ATOM 2300 N N . VAL A 1 294 ? -16.173 -4.367 -2.733 1.00 96.44 294 VAL A N 1
ATOM 2301 C CA . VAL A 1 294 ? -16.231 -5.561 -3.589 1.00 96.44 294 VAL A CA 1
ATOM 2302 C C . VAL A 1 294 ? -16.771 -5.212 -4.977 1.00 96.44 294 VAL A C 1
ATOM 2304 O O . VAL A 1 294 ? -16.248 -5.699 -5.976 1.00 96.44 294 VAL A O 1
ATOM 2307 N N . GLN A 1 295 ? -17.784 -4.347 -5.064 1.00 96.75 295 GLN A N 1
ATOM 2308 C CA . GLN A 1 295 ? -18.325 -3.882 -6.344 1.00 96.75 295 GLN A CA 1
ATOM 2309 C C . GLN A 1 295 ? -17.322 -3.006 -7.104 1.00 96.75 295 GLN A C 1
ATOM 2311 O O . GLN A 1 295 ? -17.110 -3.217 -8.299 1.00 96.75 295 GLN A O 1
ATOM 2316 N N . THR A 1 296 ? -16.672 -2.063 -6.417 1.00 95.19 296 THR A N 1
ATOM 2317 C CA . THR A 1 296 ? -15.644 -1.193 -7.002 1.00 95.19 296 THR A CA 1
ATOM 2318 C C . THR A 1 296 ? -14.450 -2.000 -7.506 1.00 95.19 296 THR A C 1
ATOM 2320 O O . THR A 1 296 ? -14.018 -1.808 -8.641 1.00 95.19 296 THR A O 1
ATOM 2323 N N . GLU A 1 297 ? -13.950 -2.938 -6.701 1.00 95.38 297 GLU A N 1
ATOM 2324 C CA . GLU A 1 297 ? -12.857 -3.837 -7.068 1.00 95.38 297 GLU A CA 1
ATOM 2325 C C . GLU A 1 297 ? -13.234 -4.714 -8.263 1.00 95.38 297 GLU A C 1
ATOM 2327 O O . GLU A 1 297 ? -12.466 -4.795 -9.217 1.00 95.38 297 GLU A O 1
ATOM 2332 N N . LYS A 1 298 ? -14.433 -5.310 -8.260 1.00 94.88 298 LYS A N 1
ATOM 2333 C CA . LYS A 1 298 ? -14.915 -6.125 -9.380 1.00 94.88 298 LYS A CA 1
ATOM 2334 C C . LYS A 1 298 ? -14.980 -5.326 -10.679 1.00 94.88 298 LYS A C 1
ATOM 2336 O O . LYS A 1 298 ? -14.474 -5.790 -11.691 1.00 94.88 298 LYS A O 1
ATOM 2341 N N . ARG A 1 299 ? -15.528 -4.107 -10.648 1.00 94.94 299 ARG A N 1
ATOM 2342 C CA . ARG A 1 299 ? -15.566 -3.221 -11.821 1.00 94.94 299 ARG A CA 1
ATOM 2343 C C . ARG A 1 299 ? -14.162 -2.967 -12.379 1.00 94.94 299 ARG A C 1
ATOM 2345 O O . ARG A 1 299 ? -13.956 -3.082 -13.581 1.00 94.94 299 ARG A O 1
ATOM 2352 N N . LEU A 1 300 ? -13.195 -2.660 -11.511 1.00 93.00 300 LEU A N 1
ATOM 2353 C CA . LEU A 1 300 ? -11.807 -2.440 -11.928 1.00 93.00 300 LEU A CA 1
ATOM 2354 C C . LEU A 1 300 ? -11.164 -3.719 -12.481 1.00 93.00 300 LEU A C 1
ATOM 2356 O O . LEU A 1 300 ? -10.443 -3.650 -13.470 1.00 93.00 300 LEU A O 1
ATOM 2360 N N . GLN A 1 301 ? -11.434 -4.883 -11.884 1.00 92.25 301 GLN A N 1
ATOM 2361 C CA . GLN A 1 301 ? -10.957 -6.177 -12.385 1.00 92.25 301 GLN A CA 1
ATOM 2362 C C . GLN A 1 301 ? -11.563 -6.537 -13.745 1.00 92.25 301 GLN A C 1
ATOM 2364 O O . GLN A 1 301 ? -10.852 -7.064 -14.598 1.00 92.25 301 GLN A O 1
ATOM 2369 N N . ASP A 1 302 ? -12.841 -6.229 -13.968 1.00 91.81 302 ASP A N 1
ATOM 2370 C CA . ASP A 1 302 ? -13.516 -6.446 -15.248 1.00 91.81 302 ASP A CA 1
ATOM 2371 C C . ASP A 1 302 ? -12.896 -5.551 -16.343 1.00 91.81 302 ASP A C 1
ATOM 2373 O O . ASP A 1 302 ? -12.599 -6.030 -17.441 1.00 91.81 302 ASP A O 1
ATOM 2377 N N . GLU A 1 303 ? -12.599 -4.281 -16.028 1.00 89.00 303 GLU A N 1
ATOM 2378 C CA . GLU A 1 303 ? -11.859 -3.356 -16.908 1.00 89.00 303 GLU A CA 1
ATOM 2379 C C . GLU A 1 303 ? -10.404 -3.809 -17.165 1.00 89.00 303 GLU A C 1
ATOM 2381 O O . GLU A 1 303 ? -9.837 -3.546 -18.228 1.00 89.00 303 GLU A O 1
ATOM 2386 N N . LEU A 1 304 ? -9.799 -4.511 -16.203 1.00 85.69 304 LEU A N 1
ATOM 2387 C CA . LEU A 1 304 ? -8.392 -4.923 -16.186 1.00 85.69 304 LEU A CA 1
ATOM 2388 C C . LEU A 1 304 ? -8.216 -6.444 -16.247 1.00 85.69 304 LEU A C 1
ATOM 2390 O O . LEU A 1 304 ? -7.267 -6.986 -15.686 1.00 85.69 304 LEU A O 1
ATOM 2394 N N . SER A 1 305 ? -9.086 -7.154 -16.963 1.00 84.31 305 SER A N 1
ATOM 2395 C CA . SER A 1 305 ? -9.125 -8.628 -16.968 1.00 84.31 305 SER A CA 1
ATOM 2396 C C . SER A 1 305 ? -7.837 -9.318 -17.458 1.00 84.31 305 SER A C 1
ATOM 2398 O O . SER A 1 305 ? -7.632 -10.517 -17.252 1.00 84.31 305 SER A O 1
ATOM 2400 N N . TYR A 1 306 ? -6.953 -8.558 -18.110 1.00 78.69 306 TYR A N 1
ATOM 2401 C CA . TYR A 1 306 ? -5.635 -8.975 -18.590 1.00 78.69 306 TYR A CA 1
ATOM 2402 C C . TYR A 1 306 ? -4.499 -8.772 -17.567 1.00 78.69 306 TYR A C 1
ATOM 2404 O O . TYR A 1 306 ? -3.376 -9.232 -17.802 1.00 78.69 306 TYR A O 1
ATOM 2412 N N . ILE A 1 307 ? -4.774 -8.091 -16.455 1.00 80.00 307 ILE A N 1
ATOM 2413 C CA . ILE A 1 307 ? -3.842 -7.793 -15.366 1.00 80.00 307 ILE A CA 1
ATOM 2414 C C . I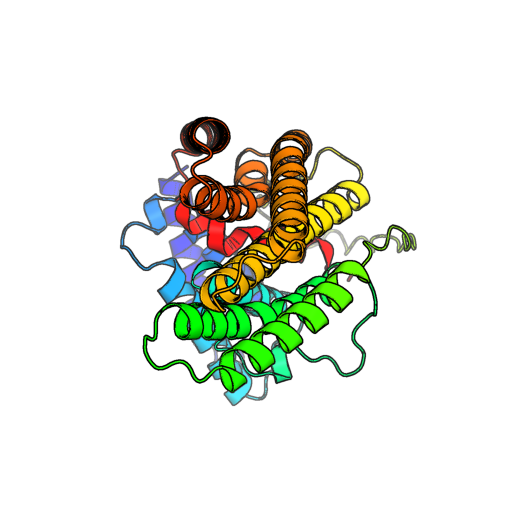LE A 1 307 ? -4.051 -8.792 -14.222 1.00 80.00 307 ILE A C 1
ATOM 2416 O O . ILE A 1 307 ? -5.173 -9.167 -13.891 1.00 80.00 307 ILE A O 1
ATOM 2420 N N . ASN A 1 308 ? -2.960 -9.226 -13.596 1.00 82.69 308 ASN A N 1
ATOM 2421 C CA . ASN A 1 308 ? -3.005 -9.868 -12.295 1.00 82.69 308 ASN A CA 1
ATOM 2422 C C . ASN A 1 308 ? -3.298 -8.803 -11.232 1.00 82.69 308 ASN A C 1
ATOM 2424 O O . ASN A 1 308 ? -2.426 -8.025 -10.843 1.00 82.69 308 ASN A O 1
ATOM 2428 N N . TRP A 1 309 ? -4.539 -8.783 -10.756 1.00 85.44 309 TRP A N 1
ATOM 2429 C CA . TRP A 1 309 ? -5.000 -7.816 -9.765 1.00 85.44 309 TRP A CA 1
ATOM 2430 C C . TRP A 1 309 ? -4.192 -7.835 -8.461 1.00 85.44 309 TRP A C 1
ATOM 2432 O O . TRP A 1 309 ? -3.989 -6.794 -7.834 1.00 85.44 309 TRP A O 1
ATOM 2442 N N . ASP A 1 310 ? -3.686 -8.996 -8.050 1.00 82.19 310 ASP A N 1
ATOM 2443 C CA . ASP A 1 310 ? -2.885 -9.105 -6.831 1.00 82.19 310 ASP A CA 1
ATOM 2444 C C . ASP A 1 310 ? -1.465 -8.576 -7.024 1.00 82.19 310 ASP A C 1
ATOM 2446 O O . ASP A 1 310 ? -0.902 -7.974 -6.108 1.00 82.19 310 ASP A O 1
ATOM 2450 N N . ALA A 1 311 ? -0.926 -8.673 -8.242 1.00 77.00 311 ALA A N 1
ATOM 2451 C CA . ALA A 1 311 ? 0.347 -8.048 -8.591 1.00 77.00 311 ALA A CA 1
ATOM 2452 C C . ALA A 1 311 ? 0.274 -6.510 -8.564 1.00 77.00 311 ALA A C 1
ATOM 2454 O O . ALA A 1 311 ? 1.297 -5.856 -8.384 1.00 77.00 311 ALA A O 1
ATOM 2455 N N . LEU A 1 312 ? -0.917 -5.904 -8.670 1.00 80.19 312 LEU A N 1
ATOM 2456 C CA . LEU A 1 312 ? -1.059 -4.448 -8.553 1.00 80.19 312 LEU A CA 1
ATOM 2457 C C . LEU A 1 312 ? -0.769 -3.922 -7.142 1.00 80.19 312 LEU A C 1
ATOM 2459 O O . LEU A 1 312 ? -0.383 -2.764 -6.986 1.00 80.19 312 LEU A O 1
ATOM 2463 N N . LEU A 1 313 ? -0.960 -4.745 -6.106 1.00 80.50 313 LEU A N 1
ATOM 2464 C CA . LEU A 1 313 ? -0.834 -4.314 -4.709 1.00 80.50 313 LEU A CA 1
ATOM 2465 C C . LEU A 1 313 ? 0.614 -3.944 -4.377 1.00 80.50 313 LEU A C 1
ATOM 2467 O O . LEU A 1 313 ? 0.922 -2.907 -3.795 1.00 80.50 313 LEU A O 1
ATOM 2471 N N . ALA A 1 314 ? 1.500 -4.796 -4.854 1.00 70.00 314 ALA A N 1
ATOM 2472 C CA . ALA A 1 314 ? 2.936 -4.650 -4.858 1.00 70.00 314 ALA A CA 1
ATOM 2473 C C . ALA A 1 314 ? 3.440 -3.353 -5.517 1.00 70.00 314 ALA A C 1
ATOM 2475 O O . ALA A 1 314 ? 4.348 -2.691 -5.010 1.00 70.00 314 ALA A O 1
ATOM 2476 N N . ILE A 1 315 ? 2.816 -2.962 -6.627 1.00 71.75 315 ILE A N 1
ATOM 2477 C CA . ILE A 1 315 ? 3.179 -1.763 -7.384 1.00 71.75 315 ILE A CA 1
ATOM 2478 C C . ILE A 1 315 ? 2.303 -0.554 -7.043 1.00 71.75 315 ILE A C 1
ATOM 2480 O O . ILE A 1 315 ? 2.469 0.495 -7.650 1.00 71.75 315 ILE A O 1
ATOM 2484 N N . SER A 1 316 ? 1.414 -0.621 -6.049 1.00 74.88 316 SER A N 1
ATOM 2485 C CA . SER A 1 316 ? 0.523 0.507 -5.722 1.00 74.88 316 SER A CA 1
ATOM 2486 C C . SER A 1 316 ? 1.296 1.770 -5.306 1.00 74.88 316 SER A C 1
ATOM 2488 O O . SER A 1 316 ? 0.940 2.883 -5.683 1.00 74.88 316 SER A O 1
ATOM 2490 N N . CYS A 1 317 ? 2.445 1.605 -4.639 1.00 64.44 317 CYS A N 1
ATOM 2491 C CA . CYS A 1 317 ? 3.367 2.707 -4.336 1.00 64.44 317 CYS A CA 1
ATOM 2492 C C . CYS A 1 317 ? 4.379 3.008 -5.447 1.00 64.44 317 CYS A C 1
ATOM 2494 O O . CYS A 1 317 ? 5.172 3.941 -5.299 1.00 64.44 317 CYS A O 1
ATOM 2496 N N . HIS A 1 318 ? 4.361 2.284 -6.577 1.00 60.47 318 HIS A N 1
ATOM 2497 C CA . HIS A 1 318 ? 5.117 2.728 -7.747 1.00 60.47 318 HIS A CA 1
ATOM 2498 C C . HIS A 1 318 ? 4.618 4.081 -8.211 1.00 60.47 318 HIS A C 1
ATOM 2500 O O . HIS A 1 318 ? 5.449 4.900 -8.568 1.00 60.47 318 HIS A O 1
ATOM 2506 N N . ALA A 1 319 ? 3.318 4.366 -8.120 1.00 56.97 319 ALA A N 1
ATOM 2507 C CA . ALA A 1 319 ? 2.793 5.682 -8.452 1.00 56.97 319 ALA A CA 1
ATOM 2508 C C . ALA A 1 319 ? 3.443 6.808 -7.616 1.00 56.97 319 ALA A C 1
ATOM 2510 O O . ALA A 1 319 ? 3.558 7.909 -8.135 1.00 56.97 319 ALA A O 1
ATOM 2511 N N . LEU A 1 320 ? 3.983 6.528 -6.412 1.00 53.00 320 LEU A N 1
ATOM 2512 C CA . LEU A 1 320 ? 4.789 7.482 -5.629 1.00 53.00 320 LEU A CA 1
ATOM 2513 C C . LEU A 1 320 ? 6.215 7.685 -6.185 1.00 53.00 320 LEU A C 1
ATOM 2515 O O . LEU A 1 320 ? 6.811 8.739 -5.985 1.00 53.00 320 LEU A O 1
ATOM 2519 N N . LEU A 1 321 ? 6.779 6.705 -6.901 1.00 50.44 321 LEU A N 1
ATOM 2520 C CA . LEU A 1 321 ? 8.123 6.779 -7.499 1.00 50.44 321 LEU A CA 1
ATOM 2521 C C . LEU A 1 321 ? 8.197 7.732 -8.687 1.00 50.44 321 LEU A C 1
ATOM 2523 O O . LEU A 1 321 ? 9.212 8.406 -8.853 1.00 50.44 321 LEU A O 1
ATOM 2527 N N . TRP A 1 322 ? 7.117 7.825 -9.466 1.00 49.06 322 TRP A N 1
ATOM 2528 C CA . TRP A 1 322 ? 6.978 8.785 -10.569 1.00 49.06 322 TRP A CA 1
ATOM 2529 C C . TRP A 1 322 ? 6.902 10.242 -10.078 1.00 49.06 322 TRP A C 1
ATOM 2531 O O . TRP A 1 322 ? 6.963 11.166 -10.880 1.00 49.06 322 TRP A O 1
ATOM 2541 N N . LEU A 1 323 ? 6.783 10.454 -8.761 1.00 43.81 323 LEU A N 1
ATOM 2542 C CA . LEU A 1 323 ? 6.637 11.767 -8.122 1.00 43.81 323 LEU A CA 1
ATOM 2543 C C . LEU A 1 323 ? 7.955 12.302 -7.548 1.00 43.81 323 LEU A C 1
ATOM 2545 O O . LEU A 1 323 ? 8.067 13.493 -7.280 1.00 43.81 323 LEU A O 1
ATOM 2549 N N . VAL A 1 324 ? 8.953 11.431 -7.349 1.00 38.72 324 VAL A N 1
ATOM 2550 C CA . VAL A 1 324 ? 10.265 11.778 -6.763 1.00 38.72 324 VAL A CA 1
ATOM 2551 C C . VAL A 1 324 ? 11.342 11.941 -7.850 1.00 38.72 324 VAL A C 1
ATOM 2553 O O . VAL A 1 324 ? 12.502 12.229 -7.560 1.00 38.72 324 VAL A O 1
ATOM 2556 N N . THR A 1 325 ? 10.985 11.794 -9.127 1.00 37.94 325 THR A N 1
ATOM 2557 C CA . THR A 1 325 ? 11.868 12.103 -10.257 1.00 37.94 325 THR A CA 1
ATOM 2558 C C . THR A 1 325 ? 11.846 13.603 -10.558 1.00 37.94 325 THR A C 1
ATOM 2560 O O . THR A 1 325 ? 11.267 14.030 -11.553 1.00 37.94 325 THR A O 1
ATOM 2563 N N . LYS A 1 326 ? 12.493 14.412 -9.712 1.00 31.72 326 LYS A N 1
ATOM 2564 C CA . LYS A 1 326 ? 13.230 15.562 -10.251 1.00 31.72 326 LYS A CA 1
ATOM 2565 C C . LYS A 1 326 ? 14.601 15.027 -10.702 1.00 31.72 326 LYS A C 1
ATOM 2567 O O . LYS A 1 326 ? 15.217 14.315 -9.900 1.00 31.72 326 LYS A O 1
ATOM 2572 N N . PRO A 1 327 ? 15.018 15.226 -11.965 1.00 35.31 327 PRO A N 1
ATOM 2573 C CA . PRO A 1 327 ? 16.416 15.045 -12.345 1.00 35.31 327 PRO A CA 1
ATOM 2574 C C . PRO A 1 327 ? 17.329 15.969 -11.536 1.00 35.31 327 PRO A C 1
ATOM 2576 O O . PRO A 1 327 ? 16.866 17.074 -11.162 1.00 35.31 327 PRO A O 1
#

Mean predicted aligned error: 10.35 Å

Foldseek 3Di:
DLVVLVVLLVVLVVQQVVQVPDPPRAPVSNPVSLVSNLVSCQFPSSVPPPCPLVVSLVVLVVVQVVCVVVVHHDDPQSLVLSLLLQLLVLLLVLHQRPDDCVSLDDVDDDLAAQSLLSSLSNPQSPLLVLLVVLLPDPPRDPVSLVVSLVVLVVSLVSLVSYAHPLDDPPPPDPPPPDPPCPVPDPDPCQQPDFPDDVSVLRRLLSQLVSLLSQLSSLVSSLSSVVVVPDPDPVNVVSVVSNVVSLVSNVVSLVVQLVRGDHLLSSLLSNLQSLSSSCVVCVVVVVPVSNVVSVVVLVVSCVVVVRTDSVSSSSCSCVVNSVVPPDD

Nearest PDB structures (foldseek):
  2pft-assembly1_A  TM=1.798E-01  e=1.484E+00  Mus musculus
  6grj-assembly1_E  TM=1.231E-01  e=1.618E+00  Aeromonas hydrophila
  6h2f-assembly1_H  TM=1.707E-01  e=7.648E+00  Aeromonas hydrophila subsp. hydrophila AL09-71
  6ixf-assembly1_A  TM=1.347E-01  e=7.325E+00  Homo sapiens